Protein AF-A0A174SVV3-F1 (afdb_monomer_lite)

Secondary structure (DSSP, 8-state):
-HHHHHHHHHHT-HHHHHHHTTTT--EEEEEEEEEETTEEEEEEEEEEEEEETTEEEEEEEEEE-HHHHHHHHHHHHHHHHHHHHHHHHHHHHTT-SEEEEEETTTTEEEEEESSS---S-SEE-HHHHHHHHHTTEE-SS-HHHHT-HHHHHHH--STT--EEEEEEETTSS-EEEEEEEEEEEETTEEEEEEEEEEE-HHHHHHHHHHHHHHHHHHHHHHHHHHHHHHHHHHHHHHHHHHHHHHHHHTEEEPTTS-EEE--

pLDDT: mean 89.22, std 10.44, range [53.62, 98.44]

InterPro domains:
  IPR046897 ABC-three component system, Middle Component 6 [PF20293] (211-262)

Organism: NCBI:txid40520

Structure (mmCIF, N/CA/C/O backbone):
data_AF-A0A174SVV3-F1
#
_entry.id   AF-A0A174SVV3-F1
#
loop_
_atom_site.group_PDB
_atom_site.id
_atom_site.type_symbol
_atom_site.label_atom_id
_atom_site.label_alt_id
_atom_site.label_comp_id
_atom_site.label_asym_id
_atom_site.label_entity_id
_atom_site.label_seq_id
_atom_site.pdbx_PDB_ins_code
_atom_site.Cartn_x
_atom_site.Cartn_y
_atom_site.Cartn_z
_atom_site.occupancy
_atom_site.B_iso_or_equiv
_atom_site.auth_seq_id
_atom_site.auth_comp_id
_atom_site.auth_asym_id
_atom_site.auth_atom_id
_atom_site.pdbx_PDB_model_num
ATOM 1 N N . MET A 1 1 ? -7.196 -8.773 44.037 1.00 62.38 1 MET A N 1
ATOM 2 C CA . MET A 1 1 ? -7.780 -9.344 45.269 1.00 62.38 1 MET A CA 1
ATOM 3 C C . MET A 1 1 ? -7.198 -8.758 46.552 1.00 62.38 1 MET A C 1
ATOM 5 O O . MET A 1 1 ? -7.930 -8.045 47.216 1.00 62.38 1 MET A O 1
ATOM 9 N N . GLU A 1 2 ? -5.935 -8.998 46.933 1.00 69.25 2 GLU A N 1
ATOM 10 C CA . GLU A 1 2 ? -5.421 -8.510 48.238 1.00 69.25 2 GLU A CA 1
ATOM 11 C C . GLU A 1 2 ? -5.311 -6.972 48.317 1.00 69.25 2 GLU A C 1
ATOM 13 O O . GLU A 1 2 ? -5.584 -6.365 49.351 1.00 69.25 2 GLU A O 1
ATOM 18 N N . THR A 1 3 ? -4.991 -6.330 47.191 1.00 75.06 3 THR A N 1
ATOM 19 C CA . THR A 1 3 ? -5.036 -4.868 47.018 1.00 75.06 3 THR A CA 1
ATOM 20 C C . THR A 1 3 ? -6.459 -4.318 47.117 1.00 75.06 3 THR A C 1
ATOM 22 O O . THR A 1 3 ? -6.687 -3.313 47.785 1.00 75.06 3 THR A O 1
ATOM 25 N N . ASP A 1 4 ? -7.421 -5.016 46.511 1.00 86.50 4 ASP A N 1
ATOM 26 C CA . ASP A 1 4 ? -8.826 -4.604 46.476 1.00 86.50 4 ASP A CA 1
ATOM 27 C C . ASP A 1 4 ? -9.460 -4.724 47.868 1.00 86.50 4 ASP A C 1
ATOM 29 O O . ASP A 1 4 ? -10.192 -3.835 48.278 1.00 86.50 4 ASP A O 1
ATOM 33 N N . LYS A 1 5 ? -9.105 -5.753 48.652 1.00 86.62 5 LYS A N 1
ATOM 34 C CA . LYS A 1 5 ? -9.569 -5.911 50.043 1.00 86.62 5 LYS A CA 1
ATOM 35 C C . LYS A 1 5 ? -9.196 -4.724 50.929 1.00 86.62 5 LYS A C 1
ATOM 37 O O . LYS A 1 5 ? -10.038 -4.237 51.676 1.00 86.62 5 LYS A O 1
ATOM 42 N N . LYS A 1 6 ? -7.946 -4.250 50.849 1.00 88.25 6 LYS A N 1
ATOM 43 C CA . LYS A 1 6 ? -7.495 -3.082 51.624 1.00 88.25 6 LYS A CA 1
ATOM 44 C C . LYS A 1 6 ? -8.230 -1.814 51.196 1.00 88.25 6 LYS A C 1
ATOM 46 O O . LYS A 1 6 ? -8.692 -1.071 52.054 1.00 88.25 6 LYS A O 1
ATOM 51 N N . ALA A 1 7 ? -8.374 -1.602 49.886 1.00 89.44 7 ALA A N 1
ATOM 52 C CA . ALA A 1 7 ? -9.093 -0.453 49.343 1.00 89.44 7 ALA A CA 1
ATOM 53 C C . ALA A 1 7 ? -10.577 -0.460 49.743 1.00 89.44 7 ALA A C 1
ATOM 55 O O . ALA A 1 7 ? -11.089 0.558 50.189 1.00 89.44 7 ALA A O 1
ATOM 56 N N . VAL A 1 8 ? -11.243 -1.615 49.662 1.00 91.19 8 VAL A N 1
ATOM 57 C CA . VAL A 1 8 ? -12.644 -1.791 50.075 1.00 91.19 8 VAL A CA 1
ATOM 58 C C . VAL A 1 8 ? -12.809 -1.573 51.580 1.00 91.19 8 VAL A C 1
ATOM 60 O O . VAL A 1 8 ? -13.728 -0.872 51.988 1.00 91.19 8 VAL A O 1
ATOM 63 N N . SER A 1 9 ? -11.909 -2.117 52.407 1.00 90.00 9 SER A N 1
ATOM 64 C CA . SER A 1 9 ? -11.959 -1.922 53.862 1.00 90.00 9 SER A CA 1
ATOM 65 C C . SER A 1 9 ? -11.801 -0.456 54.261 1.00 90.00 9 SER A C 1
ATOM 67 O O . SER A 1 9 ? -12.471 -0.021 55.186 1.00 90.00 9 SER A O 1
ATOM 69 N N . ALA A 1 10 ? -10.929 0.293 53.581 1.00 89.50 10 ALA A N 1
ATOM 70 C CA . ALA A 1 10 ? -10.769 1.725 53.821 1.00 89.50 10 ALA A CA 1
ATOM 71 C C . ALA A 1 10 ? -11.964 2.531 53.286 1.00 89.50 10 ALA A C 1
ATOM 73 O O . ALA A 1 10 ? -12.414 3.468 53.929 1.00 89.50 10 ALA A O 1
ATOM 74 N N . PHE A 1 11 ? -12.506 2.149 52.128 1.00 91.88 11 PHE A N 1
ATOM 75 C CA . PHE A 1 11 ? -13.638 2.832 51.500 1.00 91.88 11 PHE A CA 1
ATOM 76 C C . PHE A 1 11 ? -14.933 2.733 52.315 1.00 91.88 11 PHE A C 1
ATOM 78 O O . PHE A 1 11 ? -15.732 3.664 52.296 1.00 91.88 11 PHE A O 1
ATOM 85 N N . TYR A 1 12 ? -15.126 1.629 53.043 1.00 90.50 12 TYR A N 1
ATOM 86 C CA . TYR A 1 12 ? -16.260 1.431 53.950 1.00 90.50 12 TYR A CA 1
ATOM 87 C C . TYR A 1 12 ? -15.989 1.842 55.405 1.00 90.50 12 TYR A C 1
ATOM 89 O O . TYR A 1 12 ? -16.841 1.617 56.267 1.00 90.50 12 TYR A O 1
ATOM 97 N N . ASP A 1 13 ? -14.832 2.441 55.695 1.00 92.50 13 ASP A N 1
ATOM 98 C CA . ASP A 1 13 ? -14.549 2.970 57.024 1.00 92.50 13 ASP A CA 1
ATOM 99 C C . ASP A 1 13 ? -15.450 4.177 57.330 1.00 92.50 13 ASP A C 1
ATOM 101 O O . ASP A 1 13 ? -15.612 5.094 56.521 1.00 92.50 13 ASP A O 1
ATOM 105 N N . ARG A 1 14 ? -16.080 4.163 58.507 1.00 88.56 14 ARG A N 1
ATOM 106 C CA . ARG A 1 14 ? -17.091 5.160 58.873 1.00 88.56 14 ARG A CA 1
ATOM 107 C C . ARG A 1 14 ? -16.492 6.554 59.016 1.00 88.56 14 ARG A C 1
ATOM 109 O O . ARG A 1 14 ? -17.129 7.518 58.588 1.00 88.56 14 ARG A O 1
ATOM 116 N N . ASP A 1 15 ? -15.315 6.657 59.624 1.00 89.12 15 ASP A N 1
ATOM 117 C CA . ASP A 1 15 ? -14.663 7.942 59.860 1.00 89.12 15 ASP A CA 1
ATOM 118 C C . ASP A 1 15 ? -14.189 8.526 58.528 1.00 89.12 15 ASP A C 1
ATOM 120 O O . ASP A 1 15 ? -14.429 9.701 58.256 1.00 89.12 15 ASP A O 1
ATOM 124 N N . TYR A 1 16 ? -13.654 7.677 57.647 1.00 88.81 16 TYR A N 1
ATOM 125 C CA . TYR A 1 16 ? -13.306 8.040 56.275 1.00 88.81 16 TYR A CA 1
ATOM 126 C C . TYR A 1 16 ? -14.506 8.574 55.476 1.00 88.81 16 TYR A C 1
ATOM 128 O O . TYR A 1 16 ? -14.422 9.647 54.872 1.00 88.81 16 TYR A O 1
ATOM 136 N N . ILE A 1 17 ? -15.638 7.860 55.483 1.00 88.50 17 ILE A N 1
ATOM 137 C CA . ILE A 1 17 ? -16.860 8.289 54.783 1.00 88.50 17 ILE A CA 1
ATOM 138 C C . ILE A 1 17 ? -17.358 9.622 55.348 1.00 88.50 17 ILE A C 1
ATOM 140 O O . ILE A 1 17 ? -17.663 10.540 54.586 1.00 88.50 17 ILE A O 1
ATOM 144 N N . ALA A 1 18 ? -17.430 9.739 56.678 1.00 85.38 18 ALA A N 1
ATOM 145 C CA . ALA A 1 18 ? -17.918 10.938 57.347 1.00 85.38 18 ALA A CA 1
ATOM 146 C C . ALA A 1 18 ? -17.008 12.148 57.104 1.00 85.38 18 ALA A C 1
ATOM 148 O O . ALA A 1 18 ? -17.505 13.260 56.969 1.00 85.38 18 ALA A O 1
ATOM 149 N N . GLU A 1 19 ? -15.690 11.961 57.041 1.00 86.62 19 GLU A N 1
ATOM 150 C CA . GLU A 1 19 ? -14.742 13.028 56.724 1.00 86.62 19 GLU A CA 1
ATOM 151 C C . GLU A 1 19 ? -14.903 13.503 55.276 1.00 86.62 19 GLU A C 1
ATOM 153 O O . GLU A 1 19 ? -15.014 14.703 55.022 1.00 86.62 19 GLU A O 1
ATOM 158 N N . ARG A 1 20 ? -14.962 12.568 54.323 1.00 86.62 20 ARG A N 1
ATOM 159 C CA . ARG A 1 20 ? -15.009 12.897 52.894 1.00 86.62 20 ARG A CA 1
ATOM 160 C C . ARG A 1 20 ? -16.336 13.509 52.456 1.00 86.62 20 ARG A C 1
ATOM 162 O O . ARG A 1 20 ? -16.334 14.500 51.731 1.00 86.62 20 ARG A O 1
ATOM 169 N N . LEU A 1 21 ? -17.458 12.992 52.954 1.00 82.94 21 LEU A N 1
ATOM 170 C CA . LEU A 1 21 ? -18.795 13.491 52.608 1.00 82.94 21 LEU A CA 1
ATOM 171 C C . LEU A 1 21 ? -19.214 14.759 53.381 1.00 82.94 21 LEU A C 1
ATOM 173 O O . LEU A 1 21 ? -20.275 15.320 53.103 1.00 82.94 21 LEU A O 1
ATOM 177 N N . LYS A 1 22 ? -18.408 15.242 54.341 1.00 76.75 22 LYS A N 1
ATOM 178 C CA . LYS A 1 22 ? -18.614 16.544 55.014 1.00 76.75 22 LYS A CA 1
ATOM 179 C C . LYS A 1 22 ? -18.196 17.748 54.160 1.00 76.75 22 LYS A C 1
ATOM 181 O O . LYS A 1 22 ? -18.574 18.871 54.488 1.00 76.75 22 LYS A O 1
ATOM 186 N N . GLY A 1 23 ? -17.397 17.531 53.111 1.00 69.62 23 GLY A N 1
ATOM 187 C CA . GLY A 1 23 ? -16.930 18.570 52.188 1.00 69.62 23 GLY A CA 1
ATOM 188 C C . GLY A 1 23 ? -17.924 18.894 51.062 1.00 69.62 23 GLY A C 1
ATOM 189 O O . GLY A 1 23 ? -19.127 18.713 51.201 1.00 69.62 23 GLY A O 1
ATOM 190 N N . LEU A 1 24 ? -17.412 19.369 49.919 1.00 63.41 24 LEU A N 1
ATOM 191 C CA . LEU A 1 24 ? -18.203 19.599 48.693 1.00 63.41 24 LEU A CA 1
ATOM 192 C C . LEU A 1 24 ? -18.516 18.302 47.917 1.00 63.41 24 LEU A C 1
ATOM 194 O O . LEU A 1 24 ? -19.285 18.335 46.958 1.00 63.41 24 LEU A O 1
ATOM 198 N N . GLU A 1 25 ? -17.896 17.178 48.286 1.00 69.50 25 GLU A N 1
ATOM 199 C CA . GLU A 1 25 ? -18.129 15.877 47.656 1.00 69.50 25 GLU A CA 1
ATOM 200 C C . GLU A 1 25 ? -19.452 15.286 48.162 1.00 69.50 25 GLU A C 1
ATOM 202 O O . GLU A 1 25 ? -19.600 14.968 49.339 1.00 69.50 25 GLU A O 1
ATOM 207 N N . THR A 1 26 ? -20.426 15.131 47.265 1.00 78.50 26 THR A N 1
ATOM 208 C CA . THR A 1 26 ? -21.736 14.526 47.569 1.00 78.50 26 THR A CA 1
ATOM 209 C C . THR A 1 26 ? -21.772 13.014 47.319 1.00 78.50 26 THR A C 1
ATOM 211 O O . THR A 1 26 ? -22.714 12.338 47.739 1.00 78.50 26 THR A O 1
ATOM 214 N N . GLU A 1 27 ? -20.738 12.476 46.663 1.00 89.69 27 GLU A N 1
ATOM 215 C CA . GLU A 1 27 ? -20.609 11.078 46.254 1.00 89.69 27 GLU A CA 1
ATOM 216 C C . GLU A 1 27 ? -19.155 10.595 46.394 1.00 89.69 27 GLU A C 1
ATOM 218 O O . GLU A 1 27 ? -18.221 11.269 45.962 1.00 89.69 27 GLU A O 1
ATOM 223 N N . LEU A 1 28 ? -18.975 9.380 46.918 1.00 92.25 28 LEU A N 1
ATOM 224 C CA . LEU A 1 28 ? -17.736 8.604 46.834 1.00 92.25 28 LEU A CA 1
ATOM 225 C C . LEU A 1 28 ? -17.944 7.415 45.907 1.00 92.25 28 LEU A C 1
ATOM 227 O O . LEU A 1 28 ? -19.001 6.789 45.939 1.00 92.25 28 LEU A O 1
ATOM 231 N N . SER A 1 29 ? -16.927 7.035 45.132 1.00 94.25 29 SER A N 1
ATOM 232 C CA . SER A 1 29 ? -16.998 5.809 44.336 1.00 94.25 29 SER A CA 1
ATOM 233 C C . SER A 1 29 ? -15.702 5.003 44.342 1.00 94.25 29 SER A C 1
ATOM 235 O O . SER A 1 29 ? -14.606 5.560 44.370 1.00 94.25 29 SER A O 1
ATOM 237 N N . LEU A 1 30 ? -15.843 3.676 44.320 1.00 95.00 30 LEU A N 1
ATOM 238 C CA . LEU A 1 30 ? -14.751 2.711 44.251 1.00 95.00 30 LEU A CA 1
ATOM 239 C C . LEU A 1 30 ? -15.131 1.557 43.327 1.00 95.00 30 LEU A C 1
ATOM 241 O O . LEU A 1 30 ? -16.062 0.800 43.608 1.00 95.00 30 LEU A O 1
ATOM 245 N N . GLU A 1 31 ? -14.359 1.369 42.264 1.00 95.88 31 GLU A N 1
ATOM 246 C CA . GLU A 1 31 ? -14.419 0.153 41.459 1.00 95.88 31 GLU A CA 1
ATOM 247 C C . GLU A 1 31 ? -13.470 -0.899 42.032 1.00 95.88 31 GLU A C 1
ATOM 249 O O . GLU A 1 31 ? -12.289 -0.630 42.251 1.00 95.88 31 GLU A O 1
ATOM 254 N N . CYS A 1 32 ? -13.972 -2.104 42.282 1.00 94.75 32 CYS A N 1
ATOM 255 C CA . CYS A 1 32 ? -13.171 -3.200 42.811 1.00 94.75 32 CYS A CA 1
ATOM 256 C C . CYS A 1 32 ? -13.614 -4.546 42.238 1.00 94.75 32 CYS A C 1
ATOM 258 O O . CYS A 1 32 ? -14.666 -4.667 41.605 1.00 94.75 32 CYS A O 1
ATOM 260 N N . ARG A 1 33 ? -12.790 -5.569 42.468 1.00 94.25 33 ARG A N 1
ATOM 261 C CA . ARG A 1 33 ? -13.127 -6.953 42.144 1.00 94.25 33 ARG A CA 1
ATOM 262 C C . ARG A 1 33 ? -13.673 -7.662 43.368 1.00 94.25 33 ARG A C 1
ATOM 264 O O . ARG A 1 33 ? -13.074 -7.589 44.442 1.00 94.25 33 ARG A O 1
ATOM 271 N N . ILE A 1 34 ? -14.760 -8.393 43.176 1.00 91.38 34 ILE A N 1
ATOM 272 C CA . ILE A 1 34 ? -15.357 -9.268 44.181 1.00 91.38 34 ILE A CA 1
ATOM 273 C C . ILE A 1 34 ? -15.467 -10.688 43.637 1.00 91.38 34 ILE A C 1
ATOM 275 O O . ILE A 1 34 ? -15.452 -10.900 42.427 1.00 91.38 34 ILE A O 1
ATOM 279 N N . THR A 1 35 ? -15.617 -11.657 44.533 1.00 91.44 35 THR A N 1
ATOM 280 C CA . THR A 1 35 ? -16.003 -13.018 44.162 1.00 91.44 35 THR A CA 1
ATOM 281 C C . THR A 1 35 ? -17.475 -13.205 44.495 1.00 91.44 35 THR A C 1
ATOM 283 O O . THR A 1 35 ? -17.849 -13.154 45.666 1.00 91.44 35 THR A O 1
ATOM 286 N N . LEU A 1 36 ? -18.307 -13.421 43.480 1.00 87.62 36 LEU A N 1
ATOM 287 C CA . LEU A 1 36 ? -19.733 -13.699 43.633 1.00 87.62 36 LEU A CA 1
ATOM 288 C C . LEU A 1 36 ? -20.022 -15.066 43.012 1.00 87.62 36 LEU A C 1
ATOM 290 O O . LEU A 1 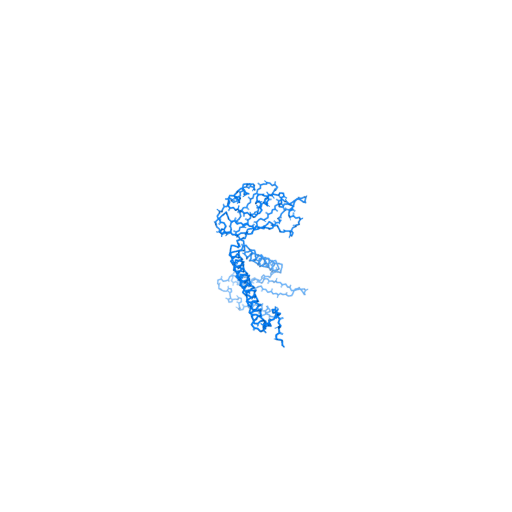36 ? -19.717 -15.290 41.847 1.00 87.62 36 LEU A O 1
ATOM 294 N N . ASN A 1 37 ? -20.572 -15.996 43.797 1.00 90.62 37 ASN A N 1
ATOM 295 C CA . ASN A 1 37 ? -20.859 -17.374 43.362 1.00 90.62 37 ASN A CA 1
ATOM 296 C C . ASN A 1 37 ? -19.648 -18.123 42.761 1.00 90.62 37 ASN A C 1
ATOM 298 O O . ASN A 1 37 ? -19.808 -18.971 41.891 1.00 90.62 37 ASN A O 1
ATOM 302 N N . GLY A 1 38 ? -18.434 -17.817 43.229 1.00 91.88 38 GLY A N 1
ATOM 303 C CA . GLY A 1 38 ? -17.194 -18.420 42.725 1.00 91.88 38 GLY A CA 1
ATOM 304 C C . GLY A 1 38 ? -16.609 -17.748 41.477 1.00 91.88 38 GLY A C 1
ATOM 305 O O . GLY A 1 38 ? -15.504 -18.104 41.079 1.00 91.88 38 GLY A O 1
ATOM 306 N N . GLU A 1 39 ? -17.284 -16.752 40.901 1.00 92.81 39 GLU A N 1
ATOM 307 C CA . GLU A 1 39 ? -16.795 -15.977 39.756 1.00 92.81 39 GLU A CA 1
ATOM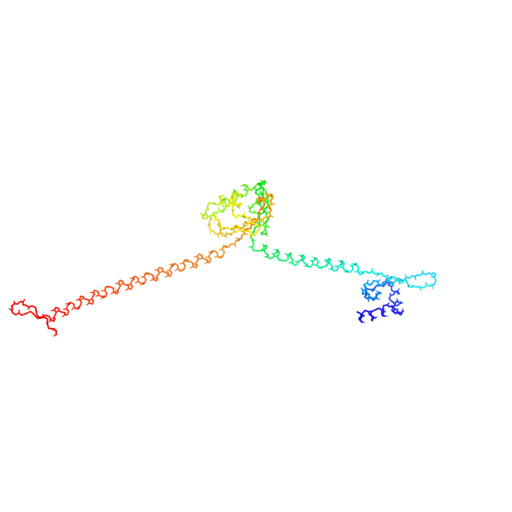 308 C C . GLU A 1 39 ? -16.243 -14.618 40.196 1.00 92.81 39 GLU A C 1
ATOM 310 O O . GLU A 1 39 ? -16.785 -13.973 41.097 1.00 92.81 39 GLU A O 1
ATOM 315 N N . GLU A 1 40 ? -15.176 -14.155 39.544 1.00 93.38 40 GLU A N 1
ATOM 316 C CA . GLU A 1 40 ? -14.673 -12.793 39.730 1.00 93.38 40 GLU A CA 1
ATOM 317 C C . GLU A 1 40 ? -15.561 -11.801 38.965 1.00 93.38 40 GLU A C 1
ATOM 319 O O . GLU A 1 40 ? -15.800 -11.959 37.769 1.00 93.38 40 GLU A O 1
ATOM 324 N N . ARG A 1 41 ? -16.044 -10.766 39.656 1.00 94.75 41 ARG A N 1
ATOM 325 C CA . ARG A 1 41 ? -16.875 -9.694 39.097 1.00 94.75 41 ARG A CA 1
ATOM 326 C C . ARG A 1 41 ? -16.253 -8.342 39.391 1.00 94.75 41 ARG A C 1
ATOM 328 O O . ARG A 1 41 ? -15.733 -8.122 40.485 1.00 94.75 41 ARG A O 1
ATOM 335 N N . TRP A 1 42 ? -16.349 -7.422 38.439 1.00 96.44 42 TRP A N 1
ATOM 336 C CA . TRP A 1 42 ? -16.070 -6.013 38.686 1.00 96.44 42 TRP A CA 1
ATOM 337 C C . TRP A 1 42 ? -17.331 -5.331 39.180 1.00 96.44 42 TRP A C 1
ATOM 339 O O . TRP A 1 42 ? -18.379 -5.416 38.545 1.00 96.44 42 TRP A O 1
ATOM 349 N N . VAL A 1 43 ? -17.221 -4.613 40.289 1.00 95.56 43 VAL A N 1
ATOM 350 C CA . VAL A 1 43 ? -18.327 -3.841 40.846 1.00 95.56 43 VAL A CA 1
ATOM 351 C C . VAL A 1 43 ? -17.912 -2.402 41.074 1.00 95.56 43 VAL A C 1
ATOM 353 O O . VAL A 1 43 ? -16.771 -2.126 41.441 1.00 95.56 43 VAL A O 1
ATOM 356 N N . ARG A 1 44 ? -18.852 -1.484 40.868 1.00 96.38 44 ARG A N 1
ATOM 357 C CA . ARG A 1 44 ? -18.729 -0.087 41.272 1.00 96.38 44 ARG A CA 1
ATOM 358 C C . ARG A 1 44 ? -19.541 0.123 42.537 1.00 96.38 44 ARG A C 1
ATOM 360 O O . ARG A 1 44 ? -20.764 -0.012 42.520 1.00 96.38 44 ARG A O 1
ATOM 367 N N . ASN A 1 45 ? -18.840 0.445 43.610 1.00 95.38 45 ASN A N 1
ATOM 368 C CA . ASN A 1 45 ? -19.406 0.860 44.880 1.00 95.38 45 ASN A CA 1
ATOM 369 C C . ASN A 1 45 ? -19.554 2.374 44.844 1.00 95.38 45 ASN A C 1
ATOM 371 O O . ASN A 1 45 ? -18.610 3.066 44.466 1.00 95.38 45 ASN A O 1
ATOM 375 N N . VAL A 1 46 ? -20.720 2.882 45.212 1.00 95.06 46 VAL A N 1
ATOM 376 C CA . VAL A 1 46 ? -21.016 4.312 45.255 1.00 95.06 46 VAL A CA 1
ATOM 377 C C . VAL A 1 46 ? -21.654 4.621 46.599 1.00 95.06 46 VAL A C 1
ATOM 379 O O . VAL A 1 46 ? -22.603 3.945 46.983 1.00 95.06 46 VAL A O 1
ATOM 382 N N . ILE A 1 47 ? -21.132 5.608 47.319 1.00 93.25 47 ILE A N 1
ATOM 383 C CA . ILE A 1 47 ? -21.671 6.071 48.598 1.00 93.25 47 ILE A CA 1
ATOM 384 C C . ILE A 1 47 ? -22.140 7.506 48.411 1.00 93.25 47 ILE A C 1
ATOM 386 O O . ILE A 1 47 ? -21.336 8.373 48.090 1.00 93.25 47 ILE A O 1
ATOM 390 N N . ILE A 1 48 ? -23.430 7.752 48.605 1.00 90.62 48 ILE A N 1
ATOM 391 C CA . ILE A 1 48 ? -24.049 9.068 48.425 1.00 90.62 48 ILE A CA 1
ATOM 392 C C . ILE A 1 48 ? -24.549 9.555 49.779 1.00 90.62 48 ILE A C 1
ATOM 394 O O . ILE A 1 48 ? -25.232 8.812 50.488 1.00 90.62 48 ILE A O 1
ATOM 398 N N . ARG A 1 49 ? -24.225 10.800 50.136 1.00 88.00 49 ARG A N 1
ATOM 399 C CA . ARG A 1 49 ? -24.765 11.436 51.344 1.00 88.00 49 ARG A CA 1
ATOM 400 C C . ARG A 1 49 ? -26.253 11.729 51.161 1.00 88.00 49 ARG A C 1
ATOM 402 O O . ARG A 1 49 ? -26.669 12.244 50.127 1.00 88.00 49 ARG A O 1
ATOM 409 N N . GLY A 1 50 ? -27.040 11.432 52.186 1.00 84.31 50 GLY A N 1
ATOM 410 C CA . GLY A 1 50 ? -28.436 11.822 52.292 1.00 84.31 50 GLY A CA 1
ATOM 411 C C . GLY A 1 50 ? -28.714 12.504 53.627 1.00 84.31 50 GLY A C 1
ATOM 412 O O . GLY A 1 50 ? -28.029 12.264 54.620 1.00 84.31 50 GLY A O 1
ATOM 413 N N . GLU A 1 51 ? -29.733 13.354 53.640 1.00 83.25 51 GLU A N 1
ATOM 414 C CA . GLU A 1 51 ? -30.206 14.055 54.833 1.00 83.25 51 GLU A CA 1
ATOM 415 C C . GLU A 1 51 ? -31.722 13.904 54.920 1.00 83.25 51 GLU A C 1
ATOM 417 O O . GLU A 1 51 ? -32.430 14.104 53.930 1.00 83.25 51 GLU A O 1
ATOM 422 N N . ILE A 1 52 ? -32.217 13.489 56.084 1.00 84.38 52 ILE A N 1
ATOM 423 C CA . ILE A 1 52 ? -33.644 13.472 56.416 1.00 84.38 52 ILE A CA 1
ATOM 424 C C . ILE A 1 52 ? -33.778 14.102 57.801 1.00 84.38 52 ILE A C 1
ATOM 426 O O . ILE A 1 52 ? -33.226 13.583 58.770 1.00 84.38 52 ILE A O 1
ATOM 430 N N . GLU A 1 53 ? -34.531 15.201 57.879 1.00 86.00 53 GLU A N 1
ATOM 431 C CA . GLU A 1 53 ? -34.701 16.000 59.102 1.00 86.00 53 GLU A CA 1
ATOM 432 C C . GLU A 1 53 ? -33.336 16.378 59.712 1.00 86.00 53 GLU A C 1
ATOM 434 O O . GLU A 1 53 ? -32.511 16.964 59.016 1.00 86.00 53 GLU A O 1
ATOM 439 N N . ASP A 1 54 ? -33.081 16.011 60.971 1.00 81.38 54 ASP A N 1
ATOM 440 C CA . ASP A 1 54 ? -31.816 16.251 61.684 1.00 81.38 54 ASP A CA 1
ATOM 441 C C . ASP A 1 54 ? -30.842 15.052 61.607 1.00 81.38 54 ASP A C 1
ATOM 443 O O . ASP A 1 54 ? -29.895 14.954 62.390 1.00 81.38 54 ASP A O 1
ATOM 447 N N . SER A 1 55 ? -31.080 14.093 60.702 1.00 80.94 55 SER A N 1
ATOM 448 C CA . SER A 1 55 ? -30.255 12.888 60.547 1.00 80.94 55 SER A CA 1
ATOM 449 C C . SER A 1 55 ? -29.519 12.849 59.208 1.00 80.94 55 SER A C 1
ATOM 451 O O . SER A 1 55 ? -30.123 12.811 58.134 1.00 80.94 55 SER A O 1
ATOM 453 N N . GLU A 1 56 ? -28.191 12.765 59.281 1.00 82.75 56 GLU A N 1
ATOM 454 C CA . GLU A 1 56 ? -27.324 12.450 58.145 1.00 82.75 56 GLU A CA 1
ATOM 455 C C . GLU A 1 56 ? -27.202 10.931 57.975 1.00 82.75 56 GLU A C 1
ATOM 457 O O . GLU A 1 56 ? -26.981 10.189 58.937 1.00 82.75 56 GLU A O 1
ATOM 462 N N . TYR A 1 57 ? -27.300 10.457 56.738 1.00 85.19 57 TYR A N 1
ATOM 463 C CA . TYR A 1 57 ? -27.077 9.058 56.388 1.00 85.19 57 TYR A CA 1
ATOM 464 C C . TYR A 1 57 ? -26.271 8.938 55.093 1.00 85.19 57 TYR A C 1
ATOM 466 O O . TYR A 1 57 ? -26.067 9.901 54.357 1.00 85.19 57 TYR A O 1
ATOM 474 N N . ALA A 1 58 ? -25.802 7.725 54.811 1.00 87.50 58 ALA A N 1
ATOM 475 C CA . ALA A 1 58 ? -25.104 7.395 53.580 1.00 87.50 58 ALA A CA 1
ATOM 476 C C . ALA A 1 58 ? -25.816 6.227 52.889 1.00 87.50 58 ALA A C 1
ATOM 478 O O . ALA A 1 58 ? -26.046 5.181 53.498 1.00 87.50 58 ALA A O 1
ATOM 479 N N . MET A 1 59 ? -26.171 6.401 51.618 1.00 90.38 59 MET A N 1
ATOM 480 C CA . MET A 1 59 ? -26.704 5.338 50.768 1.00 90.38 59 MET A CA 1
ATOM 481 C C . MET A 1 59 ? -25.565 4.672 50.014 1.00 90.38 59 MET A C 1
ATOM 483 O O . MET A 1 59 ? -24.785 5.356 49.360 1.00 90.38 59 MET A O 1
ATOM 487 N N . ILE A 1 60 ? -25.493 3.344 50.074 1.00 91.25 60 ILE A N 1
ATOM 488 C CA . ILE A 1 60 ? -24.487 2.555 49.362 1.00 91.25 60 ILE A CA 1
ATOM 489 C C . ILE A 1 60 ? -25.164 1.847 48.190 1.00 91.25 60 ILE A C 1
ATOM 491 O O . ILE A 1 60 ? -26.073 1.042 48.384 1.00 91.25 60 ILE A O 1
ATOM 495 N N . PHE A 1 61 ? -24.680 2.103 46.981 1.00 93.56 61 PHE A N 1
ATOM 496 C CA . PHE A 1 61 ? -25.051 1.384 45.770 1.00 93.56 61 PHE A CA 1
ATOM 497 C C . PHE A 1 61 ? -23.892 0.502 45.327 1.00 93.56 61 PHE A C 1
ATOM 499 O O . PHE A 1 61 ? -22.745 0.941 45.280 1.00 93.56 61 PHE A O 1
ATOM 506 N N . LEU A 1 62 ? -24.201 -0.738 44.964 1.00 93.12 62 LEU A N 1
ATOM 507 C CA . LEU A 1 62 ? -23.245 -1.671 44.385 1.00 93.12 62 LEU A CA 1
ATOM 508 C C . LEU A 1 62 ? -23.784 -2.118 43.032 1.00 93.12 62 LEU A C 1
ATOM 510 O O . LEU A 1 62 ? -24.876 -2.677 42.940 1.00 93.12 62 LEU A O 1
ATOM 514 N N . ARG A 1 63 ? -23.029 -1.836 41.973 1.00 95.25 63 ARG A N 1
ATOM 515 C CA . ARG A 1 63 ? -23.404 -2.164 40.596 1.00 95.25 63 ARG A CA 1
ATOM 516 C C . ARG A 1 63 ? -22.386 -3.121 40.001 1.00 95.25 63 ARG A C 1
ATOM 518 O O . ARG A 1 63 ? -21.206 -2.787 39.984 1.00 95.25 63 ARG A O 1
ATOM 525 N N . ASP A 1 64 ? -22.833 -4.257 39.469 1.00 95.06 64 ASP A N 1
ATOM 526 C CA . ASP A 1 64 ? -21.991 -5.090 38.601 1.00 95.06 64 ASP A CA 1
ATOM 527 C C . ASP A 1 64 ? -21.690 -4.311 37.310 1.00 95.06 64 ASP A C 1
ATOM 529 O O . ASP A 1 64 ? -22.595 -3.842 36.615 1.00 95.06 64 ASP A O 1
ATOM 533 N N . ILE A 1 65 ? -20.403 -4.115 37.038 1.00 96.69 65 ILE A N 1
ATOM 534 C CA . ILE A 1 65 ? -19.874 -3.429 35.856 1.00 96.69 65 ILE A CA 1
ATOM 535 C C . ILE A 1 65 ? -18.965 -4.354 35.035 1.00 96.69 65 ILE A C 1
ATOM 537 O O . ILE A 1 65 ? -18.193 -3.875 34.208 1.00 96.69 65 ILE A O 1
ATOM 541 N N . THR A 1 66 ? -19.030 -5.668 35.256 1.00 95.69 66 THR A N 1
ATOM 542 C CA . THR A 1 66 ? -18.159 -6.658 34.607 1.00 95.69 66 THR A CA 1
ATOM 543 C C . THR A 1 66 ? -18.271 -6.587 33.089 1.00 95.69 66 THR A C 1
ATOM 545 O O . THR A 1 66 ? -17.260 -6.409 32.413 1.00 95.69 66 THR A O 1
ATOM 548 N N . GLU A 1 67 ? -19.490 -6.629 32.548 1.00 96.19 67 GLU A N 1
ATOM 549 C CA . GLU A 1 67 ? -19.722 -6.526 31.100 1.00 96.19 67 GLU A CA 1
ATOM 550 C C . GLU A 1 67 ? -19.231 -5.185 30.539 1.00 96.19 67 GLU A C 1
ATOM 552 O O . GLU A 1 67 ? -18.554 -5.147 29.514 1.00 96.19 67 GLU A O 1
ATOM 557 N N . ALA A 1 68 ? -19.480 -4.084 31.255 1.00 95.94 68 ALA A N 1
ATOM 558 C CA . ALA A 1 68 ? -19.019 -2.757 30.852 1.00 95.94 68 ALA A CA 1
ATOM 559 C C . ALA A 1 68 ? -17.482 -2.653 30.829 1.00 95.94 68 ALA A C 1
ATOM 561 O O . ALA A 1 68 ? -16.918 -2.011 29.942 1.00 95.94 68 ALA A O 1
ATOM 562 N N . LYS A 1 69 ? -16.787 -3.305 31.772 1.00 95.25 69 LYS A N 1
ATOM 563 C CA . LYS A 1 69 ? -15.319 -3.386 31.797 1.00 95.25 69 LYS A CA 1
ATOM 564 C C . LYS A 1 69 ? -14.774 -4.219 30.645 1.00 95.25 69 LYS A C 1
ATOM 566 O O . LYS A 1 69 ? -13.802 -3.796 30.024 1.00 95.25 69 LYS A O 1
ATOM 571 N N . VAL A 1 70 ? -15.396 -5.361 30.346 1.00 95.44 70 VAL A N 1
ATOM 572 C CA . VAL A 1 70 ? -15.015 -6.207 29.205 1.00 95.44 70 VAL A CA 1
ATOM 573 C C . VAL A 1 70 ? -15.173 -5.436 27.896 1.00 95.44 70 VAL A C 1
ATOM 575 O O . VAL A 1 70 ? -14.240 -5.395 27.097 1.00 95.44 70 VAL A O 1
ATOM 578 N N . GLU A 1 71 ? -16.304 -4.758 27.702 1.00 96.38 71 GLU A N 1
ATOM 579 C CA . GLU A 1 71 ? -16.554 -3.989 26.481 1.00 96.38 71 GLU A CA 1
ATOM 580 C C . GLU A 1 71 ? -15.616 -2.780 26.358 1.00 96.38 71 GLU A C 1
ATOM 582 O O . GLU A 1 71 ? -15.055 -2.527 25.293 1.00 96.38 71 GLU A O 1
ATOM 587 N N . SER A 1 72 ? -15.359 -2.067 27.458 1.00 94.88 72 SER A N 1
ATOM 588 C CA . SER A 1 72 ? -14.391 -0.966 27.477 1.00 94.88 72 SER A CA 1
ATOM 589 C C . SER A 1 72 ? -12.972 -1.441 27.150 1.00 94.88 72 SER A C 1
ATOM 591 O O . SER A 1 72 ? -12.284 -0.792 26.361 1.00 94.88 72 SER A O 1
ATOM 593 N N . ALA A 1 73 ? -12.545 -2.588 27.689 1.00 95.31 73 ALA A N 1
ATOM 594 C CA . ALA A 1 73 ? -11.256 -3.187 27.357 1.00 95.31 73 ALA A CA 1
ATOM 595 C C . ALA A 1 73 ? -11.188 -3.599 25.878 1.00 95.31 73 ALA A C 1
ATOM 597 O O . ALA A 1 73 ? -10.180 -3.343 25.222 1.00 95.31 73 ALA A O 1
ATOM 598 N N . ARG A 1 74 ? -12.273 -4.160 25.328 1.00 96.25 74 ARG A N 1
ATOM 599 C CA . ARG A 1 74 ? -12.384 -4.503 23.903 1.00 96.25 74 ARG A CA 1
ATOM 600 C C . ARG A 1 74 ? -12.248 -3.268 23.014 1.00 96.25 74 ARG A C 1
ATOM 602 O O . ARG A 1 74 ? -11.474 -3.291 22.063 1.00 96.25 74 ARG A O 1
ATOM 609 N N . HIS A 1 75 ? -12.942 -2.179 23.342 1.00 95.88 75 HIS A N 1
ATOM 610 C CA . HIS A 1 75 ? -12.830 -0.915 22.615 1.00 95.88 75 HIS A CA 1
ATOM 611 C C . HIS A 1 75 ? -11.429 -0.307 22.696 1.00 95.88 75 HIS A C 1
ATOM 613 O O . HIS A 1 75 ? -10.917 0.159 21.682 1.00 95.88 75 HIS A O 1
ATOM 619 N N . LEU A 1 76 ? -10.798 -0.328 23.874 1.00 95.62 76 LEU A N 1
ATOM 620 C CA . LEU A 1 76 ? -9.423 0.145 24.044 1.00 95.62 76 LEU A CA 1
ATOM 621 C C . LEU A 1 76 ? -8.438 -0.688 23.220 1.00 95.62 76 LEU A C 1
ATOM 623 O O . LEU A 1 76 ? -7.568 -0.115 22.569 1.00 95.62 76 LEU A O 1
ATOM 627 N N . GLN A 1 77 ? -8.606 -2.012 23.197 1.00 95.50 77 GLN A N 1
ATOM 628 C CA . GLN A 1 77 ? -7.782 -2.893 22.376 1.00 95.50 77 GLN A CA 1
ATOM 629 C C . GLN A 1 77 ? -7.975 -2.602 20.885 1.00 95.50 77 GLN A C 1
ATOM 631 O O . GLN A 1 77 ? -6.997 -2.384 20.184 1.00 95.50 77 GLN A O 1
ATOM 636 N N . MET A 1 78 ? -9.220 -2.497 20.410 1.00 95.94 78 MET A N 1
ATOM 637 C CA . MET A 1 78 ? -9.508 -2.136 19.015 1.00 95.94 78 MET A CA 1
ATOM 638 C C . MET A 1 78 ? -8.929 -0.768 18.637 1.00 95.94 78 MET A C 1
ATOM 640 O O . MET A 1 78 ? -8.405 -0.603 17.541 1.00 95.94 78 MET A O 1
ATOM 644 N N . ALA A 1 79 ? -9.007 0.219 19.532 1.00 95.44 79 ALA A N 1
ATOM 645 C CA . ALA A 1 79 ? -8.413 1.532 19.308 1.00 95.44 79 ALA A CA 1
ATOM 646 C C . ALA A 1 79 ? -6.880 1.455 19.231 1.00 95.44 79 ALA A C 1
ATOM 648 O O . ALA A 1 79 ? -6.284 2.103 18.372 1.00 95.44 79 ALA A O 1
ATOM 649 N N . ALA A 1 80 ? -6.246 0.646 20.084 1.00 95.06 80 ALA A N 1
ATOM 650 C CA . ALA A 1 80 ? -4.806 0.409 20.048 1.00 95.06 80 ALA A CA 1
ATOM 651 C C . ALA A 1 80 ? -4.374 -0.317 18.762 1.00 95.06 80 ALA A C 1
ATOM 653 O O . ALA A 1 80 ? -3.402 0.093 18.127 1.00 95.06 80 ALA A O 1
ATOM 654 N N . ASP A 1 81 ? -5.123 -1.338 18.342 1.00 95.06 81 ASP A N 1
ATOM 655 C CA . ASP A 1 81 ? -4.872 -2.086 17.108 1.00 95.06 81 ASP A CA 1
ATOM 656 C C . ASP A 1 81 ? -5.029 -1.176 15.879 1.00 95.06 81 ASP A C 1
ATOM 658 O O . ASP A 1 81 ? -4.140 -1.125 15.028 1.00 95.06 81 ASP A O 1
ATOM 662 N N . ASN A 1 82 ? -6.099 -0.374 15.826 1.00 95.50 82 ASN A N 1
ATOM 663 C CA . ASN A 1 82 ? -6.316 0.611 14.764 1.00 95.50 82 ASN A CA 1
ATOM 664 C C . ASN A 1 82 ? -5.200 1.658 14.721 1.00 95.50 82 ASN A C 1
ATOM 666 O O . ASN A 1 82 ? -4.705 1.965 13.639 1.00 95.50 82 ASN A O 1
ATOM 670 N N . ALA A 1 83 ? -4.765 2.173 15.875 1.00 94.62 83 ALA A N 1
ATOM 671 C CA . ALA A 1 83 ? -3.650 3.114 15.942 1.00 94.62 83 ALA A CA 1
ATOM 672 C C . ALA A 1 83 ? -2.345 2.476 15.435 1.00 94.62 83 ALA A C 1
ATOM 674 O O . ALA A 1 83 ? -1.584 3.114 14.709 1.00 94.62 83 ALA A O 1
ATOM 675 N N . SER A 1 84 ? -2.092 1.205 15.765 1.00 94.06 84 SER A N 1
ATOM 676 C CA . SER A 1 84 ? -0.931 0.464 15.259 1.00 94.06 84 SER A CA 1
ATOM 677 C C . SER A 1 84 ? -0.987 0.280 13.738 1.00 94.06 84 SER A C 1
ATOM 679 O O . SER A 1 84 ? -0.010 0.566 13.043 1.00 94.06 84 SER A O 1
ATOM 681 N N . MET A 1 85 ? -2.142 -0.122 13.200 1.00 93.94 85 MET A N 1
ATOM 682 C CA . MET A 1 85 ? -2.357 -0.242 11.756 1.00 93.94 85 MET A CA 1
ATOM 683 C C . MET A 1 85 ? -2.205 1.102 11.042 1.00 93.94 85 MET A C 1
ATOM 685 O O . MET A 1 85 ? -1.565 1.168 9.994 1.00 93.94 85 MET A O 1
ATOM 689 N N . GLU A 1 86 ? -2.729 2.183 11.618 1.00 91.69 86 GLU A N 1
ATOM 690 C CA . GLU A 1 86 ? -2.582 3.531 11.077 1.00 91.69 86 GLU A CA 1
ATOM 691 C C . GLU A 1 86 ? -1.103 3.936 10.988 1.00 91.69 86 GLU A C 1
ATOM 693 O O . GLU A 1 86 ? -0.673 4.434 9.951 1.00 91.69 86 GLU A O 1
ATOM 698 N N . GLN A 1 87 ? -0.285 3.644 12.007 1.00 91.12 87 GLN A N 1
ATOM 699 C CA . GLN A 1 87 ? 1.162 3.902 11.961 1.00 91.12 87 GLN A CA 1
ATOM 700 C C . GLN A 1 87 ? 1.877 3.115 10.852 1.00 91.12 87 GLN A C 1
ATOM 702 O O . GLN A 1 87 ? 2.769 3.656 10.188 1.00 91.12 87 GLN A O 1
ATOM 707 N N . LEU A 1 88 ? 1.492 1.856 10.621 1.00 92.94 88 LEU A N 1
ATOM 708 C CA . LEU A 1 88 ? 2.024 1.058 9.512 1.00 92.94 88 LEU A CA 1
ATOM 709 C C . LEU A 1 88 ? 1.629 1.657 8.158 1.00 92.94 88 LEU A C 1
ATOM 711 O O . LEU A 1 88 ? 2.493 1.844 7.301 1.00 92.94 88 LEU A O 1
ATOM 715 N N . ILE A 1 89 ? 0.356 2.027 7.988 1.00 88.44 89 ILE A N 1
ATOM 716 C CA . ILE A 1 89 ? -0.143 2.679 6.769 1.00 88.44 89 ILE A CA 1
ATOM 717 C C . ILE A 1 89 ? 0.629 3.977 6.522 1.00 88.44 89 ILE A C 1
ATOM 719 O O . ILE A 1 89 ? 1.183 4.158 5.443 1.00 88.44 89 ILE A O 1
ATOM 723 N N . GLN A 1 90 ? 0.754 4.842 7.531 1.00 85.88 90 GLN A N 1
ATOM 724 C CA . GLN A 1 90 ? 1.493 6.103 7.426 1.00 85.88 90 GLN A CA 1
ATOM 725 C C . GLN A 1 90 ? 2.968 5.890 7.070 1.00 85.88 90 GLN A C 1
ATOM 727 O O . GLN A 1 90 ? 3.541 6.664 6.304 1.00 85.88 90 GLN A O 1
ATOM 732 N N . SER A 1 91 ? 3.590 4.831 7.589 1.00 87.31 91 SER A N 1
ATOM 733 C CA . SER A 1 91 ? 4.979 4.491 7.270 1.00 87.31 91 SER A CA 1
ATOM 734 C C . SER A 1 91 ? 5.146 4.040 5.815 1.00 87.31 91 SER A C 1
ATOM 736 O O . SER A 1 91 ? 6.089 4.469 5.156 1.00 87.31 91 SER A O 1
ATOM 738 N N . ILE A 1 92 ? 4.220 3.231 5.290 1.00 87.38 92 ILE A N 1
ATOM 739 C CA . ILE A 1 92 ? 4.235 2.762 3.892 1.00 87.38 92 ILE A CA 1
ATOM 740 C C . ILE A 1 92 ? 3.913 3.901 2.922 1.00 87.38 92 ILE A C 1
ATOM 742 O O . ILE A 1 92 ? 4.553 4.028 1.882 1.00 87.38 92 ILE A O 1
ATOM 746 N N . VAL A 1 93 ? 2.958 4.764 3.272 1.00 85.56 93 VAL A N 1
ATOM 747 C CA . VAL A 1 93 ? 2.556 5.930 2.471 1.00 85.56 93 VAL A CA 1
ATOM 748 C C . VAL A 1 93 ? 3.741 6.867 2.197 1.00 85.56 93 VAL A C 1
ATOM 750 O O . VAL A 1 93 ? 3.797 7.473 1.135 1.00 85.56 93 VAL A O 1
ATOM 753 N N . ARG A 1 94 ? 4.739 6.940 3.091 1.00 83.75 94 ARG A N 1
ATOM 754 C CA . ARG A 1 94 ? 5.972 7.724 2.872 1.00 83.75 94 ARG A CA 1
ATOM 755 C C . ARG A 1 94 ? 6.889 7.172 1.778 1.00 83.75 94 ARG A C 1
ATOM 757 O O . ARG A 1 94 ? 7.770 7.896 1.328 1.00 83.75 94 ARG A O 1
ATOM 764 N N . LEU A 1 95 ? 6.730 5.906 1.386 1.00 85.12 95 LEU A N 1
ATOM 765 C CA . LEU A 1 95 ? 7.573 5.261 0.372 1.00 85.12 95 LEU A CA 1
ATOM 766 C C . LEU A 1 95 ? 7.161 5.618 -1.055 1.00 85.12 95 LEU A C 1
ATOM 768 O O . LEU A 1 95 ? 7.909 5.360 -1.991 1.00 85.12 95 LEU A O 1
ATOM 772 N N . VAL A 1 96 ? 5.975 6.187 -1.232 1.00 88.12 96 VAL A N 1
ATOM 773 C CA . VAL A 1 96 ? 5.443 6.549 -2.541 1.00 88.12 96 VAL A CA 1
ATOM 774 C C . VAL A 1 96 ? 5.289 8.059 -2.647 1.00 88.12 96 VAL A C 1
ATOM 776 O O . VAL A 1 96 ? 5.111 8.761 -1.653 1.00 88.12 96 VAL A O 1
ATOM 779 N N . ASP A 1 97 ? 5.316 8.581 -3.866 1.00 83.75 97 ASP A N 1
ATOM 780 C CA . ASP A 1 97 ? 5.054 10.001 -4.098 1.00 83.75 97 ASP A CA 1
ATOM 781 C C . ASP A 1 97 ? 3.569 10.274 -4.388 1.00 83.75 97 ASP A C 1
ATOM 783 O O . ASP A 1 97 ? 3.084 11.399 -4.209 1.00 83.75 97 ASP A O 1
ATOM 787 N N . ARG A 1 98 ? 2.838 9.250 -4.851 1.00 87.75 98 ARG A N 1
ATOM 788 C CA . ARG A 1 98 ? 1.444 9.358 -5.280 1.00 87.75 98 ARG A CA 1
ATOM 789 C C . ARG A 1 98 ? 0.762 7.998 -5.346 1.00 87.75 98 ARG A C 1
ATOM 791 O O . ARG A 1 98 ? 1.357 7.016 -5.788 1.00 87.75 98 ARG A O 1
ATOM 798 N N . PHE A 1 99 ? -0.532 7.998 -5.038 1.00 90.94 99 PHE A N 1
ATOM 799 C CA . PHE A 1 99 ? -1.423 6.893 -5.361 1.00 90.94 99 PHE A CA 1
ATOM 800 C C . PHE A 1 99 ? -2.604 7.363 -6.206 1.00 90.94 99 PHE A C 1
ATOM 802 O O . PHE A 1 99 ? -3.121 8.466 -6.012 1.00 90.94 99 PHE A O 1
ATOM 809 N N . VAL A 1 100 ? -3.045 6.516 -7.129 1.00 94.56 100 VAL A N 1
ATOM 810 C CA . VAL A 1 100 ? -4.227 6.738 -7.960 1.00 94.56 100 VAL A CA 1
ATOM 811 C C . VAL A 1 100 ? -5.074 5.475 -7.945 1.00 94.56 100 VAL A C 1
ATOM 813 O O . VAL A 1 100 ? -4.573 4.396 -8.243 1.00 94.56 100 VAL A O 1
ATOM 816 N N . VAL A 1 101 ? -6.351 5.592 -7.606 1.00 97.44 101 VAL A N 1
ATOM 817 C CA . VAL A 1 101 ? -7.317 4.509 -7.794 1.00 97.44 101 VAL A CA 1
ATOM 818 C C . VAL A 1 101 ? -7.876 4.644 -9.200 1.00 97.44 101 VAL A C 1
ATOM 820 O O . VAL A 1 101 ? -8.453 5.672 -9.541 1.00 97.44 101 VAL A O 1
ATOM 823 N N . CYS A 1 102 ? -7.687 3.620 -10.022 1.00 98.12 102 CYS A N 1
ATOM 824 C CA . CYS A 1 102 ? -8.152 3.583 -11.401 1.00 98.12 102 CYS A CA 1
ATOM 825 C C . CYS A 1 102 ? -9.289 2.571 -11.509 1.00 98.12 102 CYS A C 1
ATOM 827 O O . CYS A 1 102 ? -9.077 1.376 -11.300 1.00 98.12 102 CYS A O 1
ATOM 829 N N . ASP A 1 103 ? -10.476 3.047 -11.859 1.00 98.25 103 ASP A N 1
ATOM 830 C CA . ASP A 1 103 ? -11.613 2.227 -12.252 1.00 98.25 103 ASP A CA 1
ATOM 831 C C . ASP A 1 103 ? -11.551 2.005 -13.767 1.00 98.25 103 ASP A C 1
ATOM 833 O O . ASP A 1 103 ? -11.907 2.866 -14.578 1.00 98.25 103 ASP A O 1
ATOM 837 N N . LEU A 1 104 ? -11.028 0.837 -14.131 1.00 97.81 104 LEU A N 1
ATOM 838 C CA . LEU A 1 104 ? -10.808 0.403 -15.504 1.00 97.81 104 LEU A CA 1
ATOM 839 C C . LEU A 1 104 ? -12.116 0.032 -16.211 1.00 97.81 104 LEU A C 1
ATOM 841 O O . LEU A 1 104 ? -12.120 -0.105 -17.436 1.00 97.81 104 LEU A O 1
ATOM 845 N N . GLU A 1 105 ? -13.191 -0.226 -15.461 1.00 97.50 105 GLU A N 1
ATOM 846 C CA . GLU A 1 105 ? -14.494 -0.593 -16.017 1.00 97.50 105 GLU A CA 1
ATOM 847 C C . GLU A 1 105 ? -15.301 0.645 -16.389 1.00 97.50 105 GLU A C 1
ATOM 849 O O . GLU A 1 105 ? -15.816 0.747 -17.499 1.00 97.50 105 GLU A O 1
ATOM 854 N N . ASN A 1 106 ? -15.372 1.602 -15.466 1.00 97.75 106 ASN A N 1
ATOM 855 C CA . ASN A 1 106 ? -16.178 2.807 -15.618 1.00 97.75 106 ASN A CA 1
ATOM 856 C C . ASN A 1 106 ? -15.398 3.977 -16.228 1.00 97.75 106 ASN A C 1
ATOM 858 O O . ASN A 1 106 ? -15.956 5.068 -16.355 1.00 97.75 106 ASN A O 1
ATOM 862 N N . ASP A 1 107 ? -14.128 3.766 -16.591 1.00 98.06 107 ASP A N 1
ATOM 863 C CA . ASP A 1 107 ? -13.225 4.791 -17.118 1.00 98.06 107 ASP A CA 1
ATOM 864 C C . ASP A 1 107 ? -13.167 5.999 -16.172 1.00 98.06 107 ASP A C 1
ATOM 866 O O . ASP A 1 107 ? -13.530 7.126 -16.515 1.00 98.06 107 ASP A O 1
ATOM 870 N N . ARG A 1 108 ? -12.781 5.748 -14.919 1.00 98.44 108 ARG A N 1
ATOM 871 C CA . ARG A 1 108 ? -12.631 6.783 -13.889 1.00 98.44 108 ARG A CA 1
ATOM 872 C C . ARG A 1 108 ? -11.316 6.633 -13.153 1.00 98.44 108 ARG A C 1
ATOM 874 O O . ARG A 1 108 ? -10.754 5.546 -13.063 1.00 98.44 108 ARG A O 1
ATOM 881 N N . TYR A 1 109 ? -10.843 7.729 -12.583 1.00 97.75 109 TYR A N 1
ATOM 882 C CA . TYR A 1 109 ? -9.747 7.683 -11.632 1.00 97.75 109 TYR A CA 1
ATOM 883 C C . TYR A 1 109 ? -9.941 8.687 -10.500 1.00 97.75 109 TYR A C 1
ATOM 885 O O . TYR A 1 109 ? -10.619 9.703 -10.668 1.00 97.75 109 TYR A O 1
ATOM 893 N N . GLU A 1 110 ? -9.288 8.407 -9.378 1.00 96.00 110 GLU A N 1
ATOM 894 C CA . GLU A 1 110 ? -9.155 9.301 -8.234 1.00 96.00 110 GLU A CA 1
ATOM 895 C C . GLU A 1 110 ? -7.688 9.339 -7.789 1.00 96.00 110 GLU A C 1
ATOM 897 O O . GLU A 1 110 ? -7.084 8.310 -7.492 1.00 96.00 110 GLU A O 1
ATOM 902 N N . SER A 1 111 ? -7.080 10.524 -7.799 1.00 91.81 111 SER A N 1
ATOM 903 C CA . SER A 1 111 ? -5.676 10.754 -7.458 1.00 91.81 111 SER A CA 1
ATOM 904 C C . SER A 1 111 ? -5.558 11.350 -6.061 1.00 91.81 111 SER A C 1
ATOM 906 O O . SER A 1 111 ? -6.035 12.456 -5.806 1.00 91.81 111 SER A O 1
ATOM 908 N N . TYR A 1 112 ? -4.768 10.701 -5.212 1.00 86.38 112 TYR A N 1
ATOM 909 C CA . TYR A 1 112 ? -4.442 11.169 -3.870 1.00 86.38 112 TYR A CA 1
ATOM 910 C C . TYR A 1 112 ? -3.017 11.728 -3.849 1.00 86.38 112 TYR A C 1
ATOM 912 O O . TYR A 1 112 ? -2.045 11.043 -4.176 1.00 86.38 112 TYR A O 1
ATOM 920 N N . ASN A 1 113 ? -2.890 13.011 -3.507 1.00 73.38 113 ASN A N 1
ATOM 921 C CA . ASN A 1 113 ? -1.602 13.696 -3.419 1.00 73.38 113 ASN A CA 1
ATOM 922 C C . ASN A 1 113 ? -1.103 13.660 -1.975 1.00 73.38 113 ASN A C 1
ATOM 924 O O . ASN A 1 113 ? -1.729 14.257 -1.106 1.00 73.38 113 ASN A O 1
ATOM 928 N N . LEU A 1 114 ? 0.039 13.021 -1.737 1.00 72.56 114 LEU A N 1
ATOM 929 C CA . LEU A 1 114 ? 0.623 12.915 -0.396 1.00 72.56 114 LEU A CA 1
ATOM 930 C C . LEU A 1 114 ? 1.538 14.100 -0.060 1.00 72.56 114 LEU A C 1
ATOM 932 O O . LEU A 1 114 ? 1.605 14.531 1.084 1.00 72.56 114 LEU A O 1
ATOM 936 N N . ASN A 1 115 ? 2.171 14.686 -1.081 1.00 67.75 115 ASN A N 1
ATOM 937 C CA . ASN A 1 115 ? 3.180 15.742 -0.931 1.00 67.75 115 ASN A CA 1
ATOM 938 C C . ASN A 1 115 ? 2.650 17.155 -1.266 1.00 67.75 115 ASN A C 1
ATOM 940 O O . ASN A 1 115 ? 3.430 18.062 -1.544 1.00 67.75 115 ASN A O 1
ATOM 944 N N . GLY A 1 116 ? 1.326 17.351 -1.318 1.00 64.75 116 GLY A N 1
ATOM 945 C CA . GLY A 1 116 ? 0.685 18.662 -1.530 1.00 64.75 116 GLY A CA 1
ATOM 946 C C . GLY A 1 116 ? 0.768 19.257 -2.947 1.00 64.75 116 GLY A C 1
ATOM 947 O O . GLY A 1 116 ? -0.036 20.124 -3.284 1.00 64.75 116 GLY A O 1
ATOM 948 N N . GLN A 1 117 ? 1.669 18.783 -3.816 1.00 70.88 117 GLN A N 1
ATOM 949 C CA . GLN A 1 117 ? 1.750 19.245 -5.206 1.00 70.88 117 GLN A CA 1
ATOM 950 C C . GLN A 1 117 ? 0.790 18.469 -6.122 1.00 70.88 117 GLN A C 1
ATOM 952 O O . GLN A 1 117 ? 0.949 17.274 -6.400 1.00 70.88 117 GLN A O 1
ATOM 957 N N . MET A 1 118 ? -0.216 19.177 -6.629 1.00 76.19 118 MET A N 1
ATOM 958 C CA . MET A 1 118 ? -1.236 18.624 -7.512 1.00 76.19 118 MET A CA 1
ATOM 959 C C . MET A 1 118 ? -0.756 18.658 -8.972 1.00 76.19 118 MET A C 1
ATOM 961 O O . MET A 1 118 ? -0.783 19.700 -9.617 1.00 76.19 118 MET A O 1
ATOM 965 N N . ILE A 1 119 ? -0.270 17.518 -9.479 1.00 83.06 119 ILE A N 1
ATOM 966 C CA . ILE A 1 119 ? 0.219 17.371 -10.868 1.00 83.06 119 ILE A CA 1
ATOM 967 C C . ILE A 1 119 ? -0.922 16.986 -11.818 1.00 83.06 119 ILE A C 1
ATOM 969 O O . ILE A 1 119 ? -0.964 17.448 -12.957 1.00 83.06 119 ILE A O 1
ATOM 973 N N . TYR A 1 120 ? -1.842 16.151 -11.333 1.00 86.75 120 TYR A N 1
ATOM 974 C CA . TYR A 1 120 ? -3.019 15.686 -12.061 1.00 86.75 120 TYR A CA 1
ATOM 975 C C . TYR A 1 120 ? -4.289 16.247 -11.436 1.00 86.75 120 TYR A C 1
ATOM 977 O O . TYR A 1 120 ? -4.316 16.543 -10.236 1.00 86.75 120 TYR A O 1
ATOM 985 N N . LYS A 1 121 ? -5.368 16.315 -12.223 1.00 90.19 121 LYS A N 1
ATOM 986 C CA . LYS A 1 121 ? -6.707 16.560 -11.662 1.00 90.19 121 LYS A CA 1
ATOM 987 C C . LYS A 1 121 ? -7.029 15.476 -10.614 1.00 90.19 121 LYS A C 1
ATOM 989 O O . LYS A 1 121 ? -6.631 14.328 -10.820 1.00 90.19 121 LYS A O 1
ATOM 994 N N . PRO A 1 122 ? -7.729 15.808 -9.512 1.00 90.56 122 PRO A N 1
ATOM 995 C CA . PRO A 1 122 ? -7.994 14.859 -8.426 1.00 90.56 122 PRO A CA 1
ATOM 996 C C . PRO A 1 122 ? -8.905 13.713 -8.854 1.00 90.56 122 PRO A C 1
ATOM 998 O O . PRO A 1 122 ? -8.806 12.628 -8.306 1.00 90.56 122 PRO A O 1
ATOM 1001 N N . LEU A 1 123 ? -9.784 13.954 -9.821 1.00 95.12 123 LEU A N 1
ATOM 1002 C CA . LEU A 1 123 ? -10.739 12.984 -10.333 1.00 95.12 123 LEU A CA 1
ATOM 1003 C C . LEU A 1 123 ? -11.064 13.296 -11.793 1.00 95.12 123 LEU A C 1
ATOM 1005 O O . LEU A 1 123 ? -10.993 14.456 -12.214 1.00 95.12 123 LEU A O 1
ATOM 1009 N N . GLY A 1 124 ? -11.419 12.272 -12.560 1.00 96.88 124 GLY A N 1
ATOM 1010 C CA . GLY A 1 124 ? -11.758 12.416 -13.973 1.00 96.88 124 GLY A CA 1
ATOM 1011 C C . GLY A 1 124 ? -11.878 11.078 -14.688 1.00 96.88 124 GLY A C 1
ATOM 1012 O O . GLY A 1 124 ? -12.020 10.035 -14.046 1.00 96.88 124 GLY A O 1
ATOM 1013 N N . PHE A 1 125 ? -11.820 11.117 -16.018 1.00 98.25 125 PHE A N 1
ATOM 1014 C CA . PHE A 1 125 ? -11.788 9.913 -16.841 1.00 98.25 125 PHE A CA 1
ATOM 1015 C C . PHE A 1 125 ? -10.400 9.277 -16.842 1.00 98.25 125 PHE A C 1
ATOM 1017 O O . PHE A 1 125 ? -9.388 9.983 -16.821 1.00 98.25 125 PHE A O 1
ATOM 1024 N N . TYR A 1 126 ? -10.333 7.947 -16.859 1.00 97.75 126 TYR A N 1
ATOM 1025 C CA . TYR A 1 126 ? -9.050 7.250 -16.829 1.00 97.75 126 TYR A CA 1
ATOM 1026 C C . TYR A 1 126 ? -8.228 7.539 -18.091 1.00 97.75 126 TYR A C 1
ATOM 1028 O O . TYR A 1 126 ? -7.025 7.775 -17.992 1.00 97.75 126 TYR A O 1
ATOM 1036 N N . HIS A 1 127 ? -8.861 7.642 -19.260 1.00 96.38 127 HIS A N 1
ATOM 1037 C CA . HIS A 1 127 ? -8.155 8.032 -20.485 1.00 96.38 127 HIS A CA 1
ATOM 1038 C C . HIS A 1 127 ? -7.553 9.450 -20.426 1.00 96.38 127 HIS A C 1
ATOM 1040 O O . HIS A 1 127 ? -6.435 9.666 -20.893 1.00 96.38 127 HIS A O 1
ATOM 1046 N N . ASP A 1 128 ? -8.219 10.413 -19.781 1.00 96.38 128 ASP A N 1
ATOM 1047 C CA . ASP A 1 128 ? -7.652 11.753 -19.557 1.00 96.38 128 ASP A CA 1
ATOM 1048 C C . ASP A 1 128 ? -6.431 11.699 -18.631 1.00 96.38 128 ASP A C 1
ATOM 1050 O O . ASP A 1 128 ? -5.481 12.474 -18.776 1.00 96.38 128 ASP A O 1
ATOM 1054 N N . PHE A 1 129 ? -6.439 10.797 -17.646 1.00 95.44 129 PHE A N 1
ATOM 1055 C CA . PHE A 1 129 ? -5.267 10.538 -16.815 1.00 95.44 129 PHE A CA 1
ATOM 1056 C C . PHE A 1 129 ? -4.113 9.958 -17.639 1.00 95.44 129 PHE A C 1
ATOM 1058 O O . PHE A 1 129 ? -2.987 10.439 -17.516 1.00 95.44 129 PHE A O 1
ATOM 1065 N N . GLN A 1 130 ? -4.385 8.994 -18.524 1.00 95.38 130 GLN A N 1
ATOM 1066 C CA . GLN A 1 130 ? -3.372 8.435 -19.425 1.00 95.38 130 GLN A CA 1
ATOM 1067 C C . GLN A 1 130 ? -2.717 9.530 -20.282 1.00 95.38 130 GLN A C 1
ATOM 1069 O O . GLN A 1 130 ? -1.490 9.585 -20.366 1.00 95.38 130 GLN A O 1
ATOM 1074 N N . MET A 1 131 ? -3.507 10.457 -20.836 1.00 95.06 131 MET A N 1
ATOM 1075 C CA . MET A 1 131 ? -2.992 11.604 -21.597 1.00 95.06 131 MET A CA 1
ATOM 1076 C C . MET A 1 131 ? -2.114 12.529 -20.741 1.00 95.06 131 MET A C 1
ATOM 1078 O O . MET A 1 131 ? -1.016 12.896 -21.157 1.00 95.06 131 MET A O 1
ATOM 1082 N N . GLN A 1 132 ? -2.533 12.846 -19.511 1.00 93.75 132 GLN A N 1
ATOM 1083 C CA . GLN A 1 132 ? -1.722 13.651 -18.586 1.00 93.75 132 GLN A CA 1
ATOM 1084 C C . GLN A 1 132 ? -0.370 12.991 -18.255 1.00 93.75 132 GLN A C 1
ATOM 1086 O O . GLN A 1 132 ? 0.628 13.698 -18.071 1.00 93.75 132 GLN A O 1
ATOM 1091 N N . VAL A 1 133 ? -0.329 11.657 -18.164 1.00 93.94 133 VAL A N 1
ATOM 1092 C CA . VAL A 1 133 ? 0.907 10.884 -17.960 1.00 93.94 133 VAL A CA 1
ATOM 1093 C C . VAL A 1 133 ? 1.796 10.952 -19.207 1.00 93.94 133 VAL A C 1
ATOM 1095 O O . VAL A 1 133 ? 2.975 11.286 -19.087 1.00 93.94 133 VAL A O 1
ATOM 1098 N N . LEU A 1 134 ? 1.230 10.715 -20.394 1.00 94.38 134 LEU A N 1
ATOM 1099 C CA . LEU A 1 134 ? 1.919 10.770 -21.693 1.00 94.38 134 LEU A CA 1
ATOM 1100 C C . LEU A 1 134 ? 2.585 12.128 -21.970 1.00 94.38 134 LEU A C 1
ATOM 1102 O O . LEU A 1 134 ? 3.681 12.185 -22.518 1.00 94.38 134 LEU A O 1
ATOM 1106 N N . GLU A 1 135 ? 1.956 13.229 -21.557 1.00 94.88 135 GLU A N 1
ATOM 1107 C CA . GLU A 1 135 ? 2.498 14.588 -21.714 1.00 94.88 135 GLU A CA 1
ATOM 1108 C C . GLU A 1 135 ? 3.763 14.859 -20.883 1.00 94.88 135 GLU A C 1
ATOM 1110 O O . GLU A 1 135 ? 4.478 15.829 -21.139 1.00 94.88 135 GLU A O 1
ATOM 1115 N N . ARG A 1 136 ? 4.019 14.061 -19.841 1.00 93.62 136 ARG A N 1
ATOM 1116 C CA . ARG A 1 136 ? 5.048 14.342 -18.822 1.00 93.62 136 ARG A CA 1
ATOM 1117 C C . ARG A 1 136 ? 6.130 13.277 -18.752 1.00 93.62 136 ARG A C 1
ATOM 1119 O O . ARG A 1 136 ? 7.237 13.570 -18.291 1.00 93.62 136 ARG A O 1
ATOM 1126 N N . TYR A 1 137 ? 5.816 12.063 -19.186 1.00 95.19 137 TYR A N 1
ATOM 1127 C CA . TYR A 1 137 ? 6.628 10.889 -18.923 1.00 95.19 137 TYR A CA 1
ATOM 1128 C C . TYR A 1 137 ? 6.815 10.020 -20.160 1.00 95.19 137 TYR A C 1
ATOM 1130 O O . TYR A 1 137 ? 5.966 9.963 -21.046 1.00 95.19 137 TYR A O 1
ATOM 1138 N N . LYS A 1 138 ? 7.938 9.306 -20.183 1.00 94.94 138 LYS A N 1
ATOM 1139 C CA . LYS A 1 138 ? 8.283 8.316 -21.201 1.00 94.94 138 LYS A CA 1
ATOM 1140 C C . LYS A 1 138 ? 8.832 7.045 -20.561 1.00 94.94 138 LYS A C 1
ATOM 1142 O O . LYS A 1 138 ? 9.294 7.047 -19.419 1.00 94.94 138 LYS A O 1
ATOM 1147 N N . THR A 1 139 ? 8.798 5.966 -21.327 1.00 93.31 139 THR A N 1
ATOM 1148 C CA . THR A 1 139 ? 9.325 4.643 -20.974 1.00 93.31 139 THR A CA 1
ATOM 1149 C C . THR A 1 139 ? 10.166 4.101 -22.127 1.00 93.31 139 THR A C 1
ATOM 1151 O O . THR A 1 139 ? 10.151 4.659 -23.223 1.00 93.31 139 THR A O 1
ATOM 1154 N N . LEU A 1 140 ? 10.922 3.025 -21.887 1.00 86.31 140 LEU A N 1
ATOM 1155 C CA . LEU A 1 140 ? 11.614 2.301 -22.964 1.00 86.31 140 LEU A CA 1
ATOM 1156 C C . LEU A 1 140 ? 10.616 1.649 -23.933 1.00 86.31 140 LEU A C 1
ATOM 1158 O O . LEU A 1 140 ? 10.820 1.661 -25.143 1.00 86.31 140 LEU A O 1
ATOM 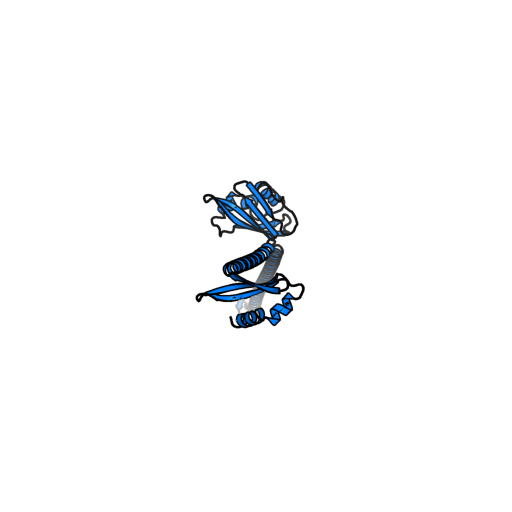1162 N N . GLU A 1 141 ? 9.538 1.087 -23.388 1.00 88.69 141 GLU A N 1
ATOM 1163 C CA . GLU A 1 141 ? 8.386 0.596 -24.150 1.00 88.69 141 GLU A CA 1
ATOM 1164 C C . GLU A 1 141 ? 7.377 1.738 -24.365 1.00 88.69 141 GLU A C 1
ATOM 1166 O O . GLU A 1 141 ? 7.517 2.804 -23.772 1.00 88.69 141 GLU A O 1
ATOM 1171 N N . ALA A 1 142 ? 6.365 1.568 -25.213 1.00 90.69 142 ALA A N 1
ATOM 1172 C CA . ALA A 1 142 ? 5.365 2.614 -25.432 1.00 90.69 142 ALA A CA 1
ATOM 1173 C C . ALA A 1 142 ? 4.421 2.713 -24.215 1.00 90.69 142 ALA A C 1
ATOM 1175 O O . ALA A 1 142 ? 3.732 1.749 -23.874 1.00 90.69 142 ALA A O 1
ATOM 1176 N N . ILE A 1 143 ? 4.436 3.855 -23.517 1.00 91.88 143 ILE A N 1
ATOM 1177 C CA . ILE A 1 143 ? 3.761 4.005 -22.217 1.00 91.88 143 ILE A CA 1
ATOM 1178 C C . ILE A 1 143 ? 2.239 3.854 -22.324 1.00 91.88 143 ILE A C 1
ATOM 1180 O O . ILE A 1 143 ? 1.627 3.299 -21.417 1.00 91.88 143 ILE A O 1
ATOM 1184 N N . ASP A 1 144 ? 1.644 4.271 -23.444 1.00 92.50 144 ASP A N 1
ATOM 1185 C CA . ASP A 1 144 ? 0.225 4.107 -23.779 1.00 92.50 144 ASP A CA 1
ATOM 1186 C C . ASP A 1 144 ? -0.198 2.632 -23.801 1.00 92.50 144 ASP A C 1
ATOM 1188 O O . ASP A 1 144 ? -1.274 2.291 -23.309 1.00 92.50 144 ASP A O 1
ATOM 1192 N N . ILE A 1 145 ? 0.675 1.741 -24.283 1.00 95.00 145 ILE A N 1
ATOM 1193 C CA . ILE A 1 145 ? 0.450 0.290 -24.246 1.00 95.00 145 ILE A CA 1
ATOM 1194 C C . ILE A 1 145 ? 0.529 -0.227 -22.806 1.00 95.00 145 ILE A C 1
ATOM 1196 O O . ILE A 1 145 ? -0.307 -1.034 -22.394 1.00 95.00 145 ILE A O 1
ATOM 1200 N N . LEU A 1 146 ? 1.517 0.228 -22.028 1.00 96.44 146 LEU A N 1
ATOM 1201 C CA . LEU A 1 146 ? 1.733 -0.243 -20.655 1.00 96.44 146 LEU A CA 1
ATOM 1202 C C . LEU A 1 146 ? 0.542 0.073 -19.752 1.00 96.44 146 LEU A C 1
ATOM 1204 O O . LEU A 1 146 ? 0.083 -0.796 -19.009 1.00 96.44 146 LEU A O 1
ATOM 1208 N N . ILE A 1 147 ? 0.019 1.293 -19.852 1.00 96.38 147 ILE A N 1
ATOM 1209 C CA . ILE A 1 147 ? -1.078 1.780 -19.010 1.00 96.38 147 ILE A CA 1
ATOM 1210 C C . ILE A 1 147 ? -2.461 1.481 -19.595 1.00 96.38 147 ILE A C 1
ATOM 1212 O O . ILE A 1 147 ? -3.463 1.900 -19.024 1.00 96.38 147 ILE A O 1
ATOM 1216 N N . ALA A 1 148 ? -2.560 0.782 -20.727 1.00 97.06 148 ALA A N 1
ATOM 1217 C CA . ALA A 1 148 ? -3.851 0.405 -21.289 1.00 97.06 148 ALA A CA 1
ATOM 1218 C C . ALA A 1 148 ? -4.607 -0.546 -20.334 1.00 97.06 148 ALA A C 1
ATOM 1220 O O . ALA A 1 148 ? -4.006 -1.513 -19.847 1.00 97.06 148 ALA A O 1
ATOM 1221 N N . PRO A 1 149 ? -5.928 -0.360 -20.115 1.00 97.56 149 PRO A N 1
ATOM 1222 C CA . PRO A 1 149 ? -6.721 -1.227 -19.241 1.00 97.56 149 PRO A CA 1
ATOM 1223 C C . PRO A 1 149 ? -6.568 -2.717 -19.561 1.00 97.56 149 PRO A C 1
ATOM 1225 O O . PRO A 1 149 ? -6.398 -3.541 -18.664 1.00 97.56 149 PRO A O 1
ATOM 1228 N N . ASP A 1 150 ? -6.567 -3.071 -20.846 1.00 97.06 150 ASP A N 1
ATOM 1229 C CA . ASP A 1 150 ? -6.448 -4.462 -21.283 1.00 97.06 150 ASP A CA 1
ATOM 1230 C C . ASP A 1 150 ? -5.061 -5.046 -21.016 1.00 97.06 150 ASP A C 1
ATOM 1232 O O . ASP A 1 150 ? -4.948 -6.216 -20.642 1.00 97.06 150 ASP A O 1
ATOM 1236 N N . ASN A 1 151 ? -4.000 -4.242 -21.139 1.00 97.88 151 ASN A N 1
ATOM 1237 C CA . ASN A 1 151 ? -2.658 -4.680 -20.771 1.00 97.88 151 ASN A CA 1
ATOM 1238 C C . ASN A 1 151 ? -2.550 -4.893 -19.254 1.00 97.88 151 ASN A C 1
ATOM 1240 O O . ASN A 1 151 ? -2.057 -5.936 -18.824 1.00 97.88 151 ASN A O 1
ATOM 1244 N N . ILE A 1 152 ? -3.094 -3.979 -18.445 1.00 98.12 152 ILE A N 1
ATOM 1245 C CA . ILE A 1 152 ? -3.134 -4.117 -16.981 1.00 98.12 152 ILE A CA 1
ATOM 1246 C C . ILE A 1 152 ? -3.872 -5.407 -16.586 1.00 98.12 152 ILE A C 1
ATOM 1248 O O . ILE A 1 152 ? -3.315 -6.241 -15.872 1.00 98.12 152 ILE A O 1
ATOM 1252 N N . ARG A 1 153 ? -5.072 -5.651 -17.134 1.00 97.69 153 ARG A N 1
ATOM 1253 C CA . ARG A 1 153 ? -5.838 -6.897 -16.915 1.00 97.69 153 ARG A CA 1
ATOM 1254 C C . ARG A 1 153 ? -5.125 -8.145 -17.438 1.00 97.69 153 ARG A C 1
ATOM 1256 O O . ARG A 1 153 ? -5.371 -9.258 -16.972 1.00 97.69 153 ARG A O 1
ATOM 1263 N N . LYS A 1 154 ? -4.267 -8.015 -18.452 1.00 97.69 154 LYS A N 1
ATOM 1264 C CA . LYS A 1 154 ? -3.448 -9.126 -18.955 1.00 97.69 154 LYS A CA 1
ATOM 1265 C C . LYS A 1 154 ? -2.301 -9.460 -18.003 1.00 97.69 154 LYS A C 1
ATOM 1267 O O . LYS A 1 154 ? -1.948 -10.632 -17.908 1.00 97.69 154 LYS A O 1
ATOM 1272 N N . LYS A 1 155 ? -1.731 -8.465 -17.326 1.00 98.06 155 LYS A N 1
ATOM 1273 C CA . LYS A 1 155 ? -0.597 -8.630 -16.406 1.00 98.06 155 LYS A CA 1
ATOM 1274 C C . LYS A 1 155 ? -1.019 -9.005 -14.985 1.00 98.06 155 LYS A C 1
ATOM 1276 O O . LYS A 1 155 ? -0.257 -9.693 -14.320 1.00 98.06 155 LYS A O 1
ATOM 1281 N N . LEU A 1 156 ? -2.213 -8.598 -14.557 1.00 98.31 156 LEU A N 1
ATOM 1282 C CA . LEU A 1 156 ? -2.780 -8.895 -13.241 1.00 98.31 156 LEU A CA 1
ATOM 1283 C C . LEU A 1 156 ? -3.858 -9.980 -13.355 1.00 98.31 156 LEU A C 1
ATOM 1285 O O . LEU A 1 156 ? -4.879 -9.779 -14.013 1.00 98.31 156 LEU A O 1
ATOM 1289 N N . LYS A 1 157 ? -3.619 -11.137 -12.737 1.00 96.50 157 LYS A N 1
ATOM 1290 C CA . LYS A 1 157 ? -4.468 -12.339 -12.769 1.00 96.50 157 LYS A CA 1
ATOM 1291 C C . LYS A 1 157 ? -4.934 -12.802 -11.392 1.00 96.50 157 LYS A C 1
ATOM 1293 O O . LYS A 1 157 ? -5.915 -13.536 -11.325 1.00 96.50 157 LYS A O 1
ATOM 1298 N N . SER A 1 158 ? -4.262 -12.382 -10.327 1.00 95.62 158 SER A N 1
ATOM 1299 C CA . SER A 1 158 ? -4.607 -12.695 -8.941 1.00 95.62 158 SER A CA 1
ATOM 1300 C C . SER A 1 158 ? -4.514 -11.458 -8.050 1.00 95.62 158 SER A C 1
ATOM 1302 O O . SER A 1 158 ? -3.851 -10.491 -8.411 1.00 95.62 158 SER A O 1
ATOM 1304 N N . GLU A 1 159 ? -5.143 -11.496 -6.874 1.00 93.50 159 GLU A N 1
ATOM 1305 C CA . GLU A 1 159 ? -5.087 -10.419 -5.869 1.00 93.50 159 GLU A CA 1
ATOM 1306 C C . GLU A 1 159 ? -3.665 -10.117 -5.368 1.00 93.50 159 GLU A C 1
ATOM 1308 O O . GLU A 1 159 ? -3.395 -9.000 -4.939 1.00 93.50 159 GLU A O 1
ATOM 1313 N N . ASN A 1 160 ? -2.748 -11.085 -5.464 1.00 94.44 160 ASN A N 1
ATOM 1314 C CA . ASN A 1 160 ? -1.363 -10.943 -5.007 1.00 94.44 160 ASN A CA 1
ATOM 1315 C C . ASN A 1 160 ? -0.407 -10.469 -6.113 1.00 94.44 160 ASN A C 1
ATOM 1317 O O . ASN A 1 160 ? 0.793 -10.320 -5.869 1.00 94.44 160 ASN A O 1
ATOM 1321 N N . ASP A 1 161 ? -0.903 -10.269 -7.336 1.00 97.75 161 ASP A N 1
ATOM 1322 C CA . ASP A 1 161 ? -0.064 -9.845 -8.448 1.00 97.75 161 ASP A CA 1
ATOM 1323 C C . ASP A 1 161 ? 0.279 -8.356 -8.339 1.00 97.75 161 ASP A C 1
ATOM 1325 O O . ASP A 1 161 ? -0.530 -7.528 -7.927 1.00 97.75 161 ASP A O 1
ATOM 1329 N N . ILE A 1 162 ? 1.482 -8.002 -8.788 1.00 98.00 162 ILE A N 1
ATOM 1330 C CA . ILE A 1 162 ? 1.924 -6.612 -8.909 1.00 98.00 162 ILE A CA 1
ATOM 1331 C C . ILE A 1 162 ? 2.498 -6.428 -10.307 1.00 98.00 162 ILE A C 1
ATOM 1333 O O . ILE A 1 162 ? 3.493 -7.062 -10.671 1.00 98.00 162 ILE A O 1
ATOM 1337 N N . TYR A 1 163 ? 1.899 -5.533 -11.091 1.00 98.31 163 TYR A N 1
ATOM 1338 C CA . TYR A 1 163 ? 2.419 -5.161 -12.400 1.00 98.31 163 TYR A CA 1
ATOM 1339 C C . TYR A 1 163 ? 3.205 -3.860 -12.284 1.00 98.31 163 TYR A C 1
ATOM 1341 O O . TYR A 1 163 ? 2.639 -2.815 -11.972 1.00 98.31 163 TYR A O 1
ATOM 1349 N N . LYS A 1 164 ? 4.516 -3.929 -12.532 1.00 97.25 164 LYS A N 1
ATOM 1350 C CA . LYS A 1 164 ? 5.430 -2.801 -12.348 1.00 97.25 164 LYS A CA 1
ATOM 1351 C C . LYS A 1 164 ? 6.281 -2.512 -13.573 1.00 97.25 164 LYS A C 1
ATOM 1353 O O . LYS A 1 164 ? 6.670 -3.438 -14.286 1.00 97.25 164 LYS A O 1
ATOM 1358 N N . PHE A 1 165 ? 6.603 -1.239 -13.777 1.00 97.00 165 PHE A N 1
ATOM 1359 C CA . PHE A 1 165 ? 7.559 -0.788 -14.787 1.00 97.00 165 PHE A CA 1
ATOM 1360 C C . PHE A 1 165 ? 8.199 0.549 -14.394 1.00 97.00 165 PHE A C 1
ATOM 1362 O O . PHE A 1 165 ? 7.621 1.342 -13.648 1.00 97.00 165 PHE A O 1
ATOM 1369 N N . GLU A 1 166 ? 9.409 0.784 -14.899 1.00 95.75 166 GLU A N 1
ATOM 1370 C CA . GLU A 1 166 ? 10.135 2.046 -14.737 1.00 95.75 166 GLU A CA 1
ATOM 1371 C C . GLU A 1 166 ? 9.719 3.051 -15.811 1.00 95.75 166 GLU A C 1
ATOM 1373 O O . GLU A 1 166 ? 9.515 2.681 -16.968 1.00 95.75 166 GLU A O 1
ATOM 1378 N N . TYR A 1 167 ? 9.648 4.325 -15.436 1.00 95.69 167 TYR A N 1
ATOM 1379 C CA . TYR A 1 167 ? 9.403 5.448 -16.334 1.00 95.69 167 TYR A CA 1
ATOM 1380 C C . TYR A 1 167 ? 10.180 6.682 -15.878 1.00 95.69 167 TYR A C 1
ATOM 1382 O O . TYR A 1 167 ? 10.594 6.781 -14.724 1.00 95.69 167 TYR A O 1
ATOM 1390 N N . CYS A 1 168 ? 10.403 7.634 -16.776 1.00 95.69 168 CYS A N 1
ATOM 1391 C CA . CYS A 1 168 ? 11.112 8.867 -16.452 1.00 95.69 168 CYS A CA 1
ATOM 1392 C C . CYS A 1 168 ? 10.414 10.093 -17.030 1.00 95.69 168 CYS A C 1
ATOM 1394 O O . CYS A 1 168 ? 9.574 9.989 -17.926 1.00 95.69 168 CYS A O 1
ATOM 1396 N N . SER A 1 169 ? 10.732 11.269 -16.488 1.00 95.31 169 SER A N 1
ATOM 1397 C CA . SER A 1 169 ? 10.319 12.536 -17.090 1.00 95.31 169 SER A CA 1
ATOM 1398 C C . SER A 1 169 ? 10.878 12.660 -18.510 1.00 95.31 169 SER A C 1
ATOM 1400 O O . SER A 1 169 ? 11.904 12.065 -18.848 1.00 95.31 169 SER A O 1
ATOM 1402 N N . LEU A 1 170 ? 10.228 13.460 -19.359 1.00 95.06 170 LEU A N 1
ATOM 1403 C CA . LEU A 1 170 ? 10.693 13.672 -20.738 1.00 95.06 170 LEU A CA 1
ATOM 1404 C C . LEU A 1 170 ? 12.154 14.156 -20.817 1.00 95.06 170 LEU A C 1
ATOM 1406 O O . LEU A 1 170 ? 12.878 13.754 -21.732 1.00 95.06 170 LEU A O 1
ATOM 1410 N N . ASP A 1 171 ? 12.583 14.960 -19.840 1.00 95.25 171 ASP A N 1
ATOM 1411 C CA . ASP A 1 171 ? 13.947 15.484 -19.697 1.00 95.25 171 ASP A CA 1
ATOM 1412 C C . ASP A 1 171 ? 14.919 14.548 -18.949 1.00 95.25 171 ASP A C 1
ATOM 1414 O O . ASP A 1 171 ? 16.060 14.935 -18.707 1.00 95.25 171 ASP A O 1
ATOM 1418 N N . GLU A 1 172 ? 14.477 13.339 -18.580 1.00 93.94 172 GLU A N 1
ATOM 1419 C CA . GLU A 1 172 ? 15.271 12.288 -17.921 1.00 93.94 172 GLU A CA 1
ATOM 1420 C C . GLU A 1 172 ? 15.912 12.699 -16.585 1.00 93.94 172 GLU A C 1
ATOM 1422 O O . GLU A 1 172 ? 16.893 12.102 -16.134 1.00 93.94 172 GLU A O 1
ATOM 1427 N N . LYS A 1 173 ? 15.357 13.714 -15.913 1.00 94.38 173 LYS A N 1
ATOM 1428 C CA . LYS A 1 173 ? 15.842 14.156 -14.597 1.00 94.38 173 LYS A CA 1
ATOM 1429 C C . LYS A 1 173 ? 15.187 13.441 -13.430 1.00 94.38 173 LYS A C 1
ATOM 1431 O O . LYS A 1 173 ? 15.794 13.395 -12.359 1.00 94.38 173 LYS A O 1
ATOM 1436 N N . THR A 1 174 ? 13.986 12.912 -13.637 1.00 93.69 174 THR A N 1
ATOM 1437 C CA . THR A 1 174 ? 13.210 12.194 -12.627 1.00 93.69 174 THR A CA 1
ATOM 1438 C C . THR A 1 174 ? 12.935 10.782 -13.116 1.00 93.69 174 THR A C 1
ATOM 1440 O O . THR A 1 174 ? 12.437 10.608 -14.227 1.00 93.69 174 THR A O 1
ATOM 1443 N N . TYR A 1 175 ? 13.217 9.791 -12.275 1.00 95.19 175 TYR A N 1
ATOM 1444 C CA . TYR A 1 175 ? 12.959 8.377 -12.538 1.00 95.19 175 TYR A CA 1
ATOM 1445 C C . TYR A 1 175 ? 11.979 7.844 -11.511 1.00 95.19 175 TYR A C 1
ATOM 1447 O O . TYR A 1 175 ? 12.072 8.162 -10.326 1.00 95.19 175 TYR A O 1
ATOM 1455 N N . LYS A 1 176 ? 11.024 7.046 -11.976 1.00 94.38 176 LYS A N 1
ATOM 1456 C CA . LYS A 1 176 ? 9.929 6.540 -11.163 1.00 94.38 176 LYS A CA 1
ATOM 1457 C C . LYS A 1 176 ? 9.625 5.085 -11.475 1.00 94.38 176 LYS A C 1
ATOM 1459 O O . LYS A 1 176 ? 9.874 4.609 -12.582 1.00 94.38 176 LYS A O 1
ATOM 1464 N N . ILE A 1 177 ? 9.035 4.402 -10.503 1.00 95.50 177 ILE A N 1
ATOM 1465 C CA . ILE A 1 177 ? 8.445 3.073 -10.670 1.00 95.50 177 ILE A CA 1
ATOM 1466 C C . ILE A 1 177 ? 6.935 3.199 -10.517 1.00 95.50 177 ILE A C 1
ATOM 1468 O O . ILE A 1 177 ? 6.451 3.664 -9.487 1.00 95.50 177 ILE A O 1
ATOM 1472 N N . ALA A 1 178 ? 6.197 2.757 -11.533 1.00 96.00 178 ALA A N 1
ATOM 1473 C CA . ALA A 1 178 ? 4.755 2.564 -11.454 1.00 96.00 178 ALA A CA 1
ATOM 1474 C C . ALA A 1 178 ? 4.494 1.137 -10.979 1.00 96.00 178 ALA A C 1
ATOM 1476 O O . ALA A 1 178 ? 5.085 0.201 -11.515 1.00 96.00 178 ALA A O 1
ATOM 1477 N N . SER A 1 179 ? 3.605 0.969 -10.004 1.00 97.50 179 SER A N 1
ATOM 1478 C CA . SER A 1 179 ? 3.135 -0.330 -9.523 1.00 97.50 179 SER A CA 1
ATOM 1479 C C . SER A 1 179 ? 1.612 -0.352 -9.524 1.00 97.50 179 SER A C 1
ATOM 1481 O O . SER A 1 179 ? 0.981 0.362 -8.751 1.00 97.50 179 SER A O 1
ATOM 1483 N N . TYR A 1 180 ? 1.028 -1.172 -10.393 1.00 97.94 180 TYR A N 1
ATOM 1484 C CA . TYR A 1 180 ? -0.399 -1.462 -10.426 1.00 97.94 180 TYR A CA 1
ATOM 1485 C C . TYR A 1 180 ? -0.694 -2.681 -9.552 1.00 97.94 180 TYR A C 1
ATOM 1487 O O . TYR A 1 180 ? -0.134 -3.758 -9.774 1.00 97.94 180 TYR A O 1
ATOM 1495 N N . ILE A 1 181 ? -1.579 -2.494 -8.578 1.00 97.75 181 ILE A N 1
ATOM 1496 C CA . ILE A 1 181 ? -1.986 -3.487 -7.583 1.00 97.75 181 ILE A CA 1
ATOM 1497 C C . ILE A 1 181 ? -3.509 -3.676 -7.698 1.00 97.75 181 ILE A C 1
ATOM 1499 O O . ILE A 1 181 ? -4.234 -2.679 -7.731 1.00 97.75 181 ILE A O 1
ATOM 1503 N N . PRO A 1 182 ? -4.029 -4.910 -7.788 1.00 98.25 182 PRO A N 1
ATOM 1504 C CA . PRO A 1 182 ? -5.467 -5.168 -7.802 1.00 98.25 182 PRO A CA 1
ATOM 1505 C C . PRO A 1 182 ? -6.173 -4.631 -6.550 1.00 98.25 182 PRO A C 1
ATOM 1507 O O . PRO A 1 182 ? -5.677 -4.808 -5.442 1.00 98.25 182 PRO A O 1
ATOM 1510 N N . LEU A 1 183 ? -7.340 -4.004 -6.723 1.00 97.31 183 LEU A N 1
ATOM 1511 C CA . LEU A 1 183 ? -8.189 -3.553 -5.610 1.00 97.31 183 LEU A CA 1
ATOM 1512 C C . LEU A 1 183 ? -9.558 -4.225 -5.601 1.00 97.31 183 LEU A C 1
ATOM 1514 O O . LEU A 1 183 ? -10.049 -4.592 -4.539 1.00 97.31 183 LEU A O 1
ATOM 1518 N N . GLU A 1 184 ? -10.192 -4.360 -6.766 1.00 97.88 184 GLU A N 1
ATOM 1519 C CA . GLU A 1 184 ? -11.559 -4.872 -6.844 1.00 97.88 184 GLU A CA 1
ATOM 1520 C C . GLU A 1 184 ? -11.752 -5.745 -8.081 1.00 97.88 184 GLU A C 1
ATOM 1522 O O . GLU A 1 184 ? -11.456 -5.339 -9.212 1.00 97.88 184 GLU A O 1
ATOM 1527 N N . TRP A 1 185 ? -12.288 -6.941 -7.846 1.00 97.75 185 TRP A N 1
ATOM 1528 C CA . TRP A 1 185 ? -12.682 -7.895 -8.871 1.00 97.75 185 TRP A CA 1
ATOM 1529 C C . TRP A 1 185 ? -14.191 -8.091 -8.831 1.00 97.75 185 TRP A C 1
ATOM 1531 O O . TRP A 1 185 ? -14.772 -8.305 -7.767 1.00 97.75 185 TRP A O 1
ATOM 1541 N N . LYS A 1 186 ? -14.822 -8.115 -10.003 1.00 96.62 186 LYS A N 1
ATOM 1542 C CA . LYS A 1 186 ? -16.246 -8.410 -10.140 1.00 96.62 186 LYS A CA 1
ATOM 1543 C C . LYS A 1 186 ? -16.453 -9.420 -11.250 1.00 96.62 186 LYS A C 1
ATOM 1545 O O . LYS A 1 186 ? -15.960 -9.248 -12.361 1.00 96.62 186 LYS A O 1
ATOM 1550 N N . ASN A 1 187 ? -17.165 -10.505 -10.948 1.00 94.69 187 ASN A N 1
ATOM 1551 C CA . ASN A 1 187 ? -17.436 -11.590 -11.898 1.00 94.69 187 ASN A CA 1
ATOM 1552 C C . ASN A 1 187 ? -16.165 -12.120 -12.604 1.00 94.69 187 ASN A C 1
ATOM 1554 O O . ASN A 1 187 ? -16.188 -12.424 -13.794 1.00 94.69 187 ASN A O 1
ATOM 1558 N N . GLY A 1 188 ? -15.037 -12.186 -11.885 1.00 92.69 188 GLY A N 1
ATOM 1559 C CA . GLY A 1 188 ? -13.747 -12.637 -12.427 1.00 92.69 188 GLY A CA 1
ATOM 1560 C C . GLY A 1 188 ? -13.009 -11.621 -13.311 1.00 92.69 188 GLY A C 1
ATOM 1561 O O . GLY A 1 188 ? -11.944 -11.940 -13.838 1.00 92.69 188 GLY A O 1
ATOM 1562 N N . LYS A 1 189 ? -13.532 -10.399 -13.469 1.00 95.62 189 LYS A N 1
ATOM 1563 C CA . LYS A 1 189 ? -12.882 -9.290 -14.178 1.00 95.62 189 LYS A CA 1
ATOM 1564 C C . LYS A 1 189 ? -12.305 -8.297 -13.172 1.00 95.62 189 LYS A C 1
ATOM 1566 O O . LYS A 1 189 ? -12.979 -7.911 -12.222 1.00 95.62 189 LYS A O 1
ATOM 1571 N N . LEU A 1 190 ? -11.063 -7.876 -13.396 1.00 98.12 190 LEU A N 1
ATOM 1572 C CA . LEU A 1 190 ? -10.434 -6.804 -12.629 1.00 98.12 190 LEU A CA 1
ATOM 1573 C C . LEU A 1 190 ? -11.051 -5.459 -13.038 1.00 98.12 190 LEU A C 1
ATOM 1575 O O . LEU A 1 190 ? -10.897 -5.036 -14.193 1.00 98.12 190 LEU A O 1
ATOM 1579 N N . GLU A 1 191 ? -11.753 -4.820 -12.100 1.00 97.88 191 GLU A N 1
ATOM 1580 C CA . GLU A 1 191 ? -12.430 -3.533 -12.305 1.00 97.88 191 GLU A CA 1
ATOM 1581 C C . GLU A 1 191 ? -11.588 -2.372 -11.783 1.00 97.88 191 GLU A C 1
ATOM 1583 O O . GLU A 1 191 ? -11.410 -1.392 -12.503 1.00 97.88 191 GLU A O 1
ATOM 1588 N N . LYS A 1 192 ? -11.015 -2.487 -10.577 1.00 98.44 192 LYS A N 1
ATOM 1589 C CA . LYS A 1 192 ? -10.225 -1.405 -9.973 1.00 98.44 192 LYS A CA 1
ATOM 1590 C C . LYS A 1 192 ? -8.813 -1.828 -9.625 1.00 98.44 192 LYS A C 1
ATOM 1592 O O . LYS A 1 192 ? -8.580 -2.929 -9.124 1.00 98.44 192 LYS A O 1
ATOM 1597 N N . VAL A 1 193 ? -7.882 -0.906 -9.839 1.00 98.44 193 VAL A N 1
ATOM 1598 C CA . VAL A 1 193 ? -6.469 -1.049 -9.482 1.00 98.44 193 VAL A CA 1
ATOM 1599 C C . VAL A 1 193 ? -5.974 0.185 -8.740 1.00 98.44 193 VAL A C 1
ATOM 1601 O O . VAL A 1 193 ? -6.387 1.306 -9.026 1.00 98.44 193 VAL A O 1
ATOM 1604 N N . LEU A 1 194 ? -5.055 -0.027 -7.807 1.00 97.25 194 LEU A N 1
ATOM 1605 C CA . LEU A 1 194 ? -4.236 1.008 -7.203 1.00 97.25 194 LEU A CA 1
ATOM 1606 C C . LEU A 1 194 ? -2.976 1.165 -8.048 1.00 97.25 194 LEU A C 1
ATOM 1608 O O . LEU A 1 194 ? -2.194 0.228 -8.175 1.00 97.25 194 LEU A O 1
ATOM 1612 N N . LEU A 1 195 ? -2.758 2.349 -8.597 1.00 96.25 195 LEU A N 1
ATOM 1613 C CA . LEU A 1 195 ? -1.471 2.766 -9.127 1.00 96.25 195 LEU A CA 1
ATOM 1614 C C . LEU A 1 195 ? -0.699 3.483 -8.020 1.00 96.25 195 LEU A C 1
ATOM 1616 O O . LEU A 1 195 ? -1.065 4.584 -7.620 1.00 96.25 195 LEU A O 1
ATOM 1620 N N . ALA A 1 196 ? 0.385 2.873 -7.561 1.00 94.25 196 ALA A N 1
ATOM 1621 C CA . ALA A 1 196 ? 1.388 3.500 -6.715 1.00 94.25 196 ALA A CA 1
ATOM 1622 C C . ALA A 1 196 ? 2.570 3.966 -7.568 1.00 94.25 196 ALA A C 1
ATOM 1624 O O . ALA A 1 196 ? 3.088 3.205 -8.387 1.00 94.25 196 ALA A O 1
ATOM 1625 N N . SER A 1 197 ? 2.999 5.207 -7.371 1.00 92.75 197 SER A N 1
ATOM 1626 C CA . SER A 1 197 ? 4.200 5.762 -7.989 1.00 92.75 197 SER A CA 1
ATOM 1627 C C . SER A 1 197 ? 5.265 5.965 -6.913 1.00 92.75 197 SER A C 1
ATOM 1629 O O . SER A 1 197 ? 4.974 6.430 -5.813 1.00 92.75 197 SER A O 1
ATOM 1631 N N . MET A 1 198 ? 6.499 5.581 -7.214 1.00 93.00 198 MET A N 1
ATOM 1632 C CA . MET A 1 198 ? 7.650 5.751 -6.330 1.00 93.00 198 MET A CA 1
ATOM 1633 C C . MET A 1 198 ? 8.736 6.519 -7.073 1.00 93.00 198 MET A C 1
ATOM 1635 O O . MET A 1 198 ? 9.077 6.146 -8.194 1.00 93.00 198 MET A O 1
ATOM 1639 N N . ASP A 1 199 ? 9.278 7.571 -6.462 1.00 92.31 199 ASP A N 1
ATOM 1640 C CA . ASP A 1 199 ? 10.462 8.262 -6.977 1.00 92.31 199 ASP A CA 1
ATOM 1641 C C . ASP A 1 199 ? 11.709 7.436 -6.643 1.00 92.31 199 ASP A C 1
ATOM 1643 O O . ASP A 1 199 ? 11.943 7.109 -5.483 1.00 92.31 199 ASP A O 1
ATOM 1647 N N . VAL A 1 200 ? 12.477 7.081 -7.671 1.00 94.50 200 VAL A N 1
ATOM 1648 C CA . VAL A 1 200 ? 13.723 6.301 -7.569 1.00 94.50 200 VAL A CA 1
ATOM 1649 C C . VAL A 1 200 ? 14.892 7.040 -8.220 1.00 94.50 200 VAL A C 1
ATOM 1651 O O . VAL A 1 200 ? 15.853 6.447 -8.710 1.00 94.50 200 VAL A O 1
ATOM 1654 N N . THR A 1 201 ? 14.791 8.367 -8.316 1.00 94.81 201 THR A N 1
ATOM 1655 C CA . THR A 1 201 ? 15.746 9.200 -9.052 1.00 94.81 201 THR A CA 1
ATOM 1656 C C . THR A 1 201 ? 17.159 9.096 -8.489 1.00 94.81 201 THR A C 1
ATOM 1658 O O . THR A 1 201 ? 18.118 9.083 -9.262 1.00 94.81 201 THR A O 1
ATOM 1661 N N . GLN A 1 202 ? 17.314 9.052 -7.164 1.00 93.69 202 GLN A N 1
ATOM 1662 C CA . GLN A 1 202 ? 18.637 9.007 -6.535 1.00 93.69 202 GLN A CA 1
ATOM 1663 C C . GLN A 1 202 ? 19.311 7.658 -6.782 1.00 93.69 202 GLN A C 1
ATOM 1665 O O . GLN A 1 202 ? 20.455 7.608 -7.232 1.00 93.69 202 GLN A O 1
ATOM 1670 N N . GLU A 1 203 ? 18.568 6.577 -6.569 1.00 94.31 203 GLU A N 1
ATOM 1671 C CA . GLU A 1 203 ? 18.985 5.202 -6.810 1.00 94.31 203 GLU A CA 1
ATOM 1672 C C . GLU A 1 203 ? 19.372 5.013 -8.274 1.00 94.31 203 GLU A C 1
ATOM 1674 O O . GLU A 1 203 ? 20.432 4.462 -8.572 1.00 94.31 203 GLU A O 1
ATOM 1679 N N . LYS A 1 204 ? 18.560 5.544 -9.198 1.00 94.06 204 LYS A N 1
ATOM 1680 C CA . LYS A 1 204 ? 18.829 5.424 -10.630 1.00 94.06 204 LYS A CA 1
ATOM 1681 C C . LYS A 1 204 ? 20.067 6.199 -11.061 1.00 94.06 204 LYS A C 1
ATOM 1683 O O . LYS A 1 204 ? 20.851 5.692 -11.859 1.00 94.06 204 LYS A O 1
ATOM 1688 N N . LYS A 1 205 ? 20.286 7.404 -10.526 1.00 94.00 205 LYS A N 1
ATOM 1689 C CA . LYS A 1 205 ? 21.513 8.171 -10.793 1.00 94.00 205 LYS A CA 1
ATOM 1690 C C . LYS A 1 205 ? 22.750 7.434 -10.290 1.00 94.00 205 LYS A C 1
ATOM 1692 O O . LYS A 1 205 ? 23.701 7.287 -11.051 1.00 94.00 205 LYS A O 1
ATOM 1697 N N . ALA A 1 206 ? 22.699 6.895 -9.073 1.00 94.44 206 ALA A N 1
ATOM 1698 C CA . ALA A 1 206 ? 23.789 6.098 -8.522 1.00 94.44 206 ALA A CA 1
ATOM 1699 C C . ALA A 1 206 ? 24.070 4.837 -9.365 1.00 94.44 206 ALA A C 1
ATOM 1701 O O . ALA A 1 206 ? 25.229 4.510 -9.622 1.00 94.44 206 ALA A O 1
ATOM 1702 N N . GLU A 1 207 ? 23.025 4.155 -9.851 1.00 93.69 207 GLU A N 1
ATOM 1703 C CA . GLU A 1 207 ? 23.154 3.010 -10.764 1.00 93.69 207 GLU A CA 1
ATOM 1704 C C . GLU A 1 207 ? 23.858 3.410 -12.075 1.00 93.69 207 GLU A C 1
ATOM 1706 O O . GLU A 1 207 ? 24.792 2.734 -12.515 1.00 93.69 207 GLU A O 1
ATOM 1711 N N . ILE A 1 208 ? 23.441 4.524 -12.688 1.00 91.44 208 ILE A N 1
ATOM 1712 C CA . ILE A 1 208 ? 24.005 5.031 -13.948 1.00 91.44 208 ILE A CA 1
ATOM 1713 C C . ILE A 1 208 ? 25.476 5.424 -13.773 1.00 91.44 208 ILE A C 1
ATOM 1715 O O . ILE A 1 208 ? 26.316 4.997 -14.567 1.00 91.44 208 ILE A O 1
ATOM 1719 N N . GLU A 1 209 ? 25.797 6.189 -12.729 1.00 94.12 209 GLU A N 1
ATOM 1720 C CA . GLU A 1 209 ? 27.164 6.624 -12.422 1.00 94.12 209 GLU A CA 1
ATOM 1721 C C . GLU A 1 209 ? 28.084 5.424 -12.160 1.00 94.12 209 GLU A C 1
ATOM 1723 O O . GLU A 1 209 ? 29.169 5.328 -12.738 1.00 94.12 209 GLU A O 1
ATOM 1728 N N . SER A 1 210 ? 27.621 4.454 -11.364 1.00 94.88 210 SER A N 1
ATOM 1729 C CA . SER A 1 210 ? 28.359 3.216 -11.093 1.00 94.88 210 SER A CA 1
ATOM 1730 C C . SER A 1 210 ? 28.628 2.421 -12.374 1.00 94.88 210 SER A C 1
ATOM 1732 O O . SER A 1 210 ? 29.757 1.992 -12.636 1.00 94.88 210 SER A O 1
ATOM 1734 N N . ARG A 1 211 ? 27.608 2.270 -13.227 1.00 94.94 211 ARG A N 1
ATOM 1735 C CA . ARG A 1 211 ? 27.728 1.556 -14.501 1.00 94.94 211 ARG A CA 1
ATOM 1736 C C . ARG A 1 211 ? 28.679 2.260 -15.466 1.00 94.94 211 ARG A C 1
ATOM 1738 O O . ARG A 1 211 ? 29.423 1.587 -16.183 1.00 94.94 211 ARG A O 1
ATOM 1745 N N . GLN A 1 212 ? 28.666 3.590 -15.495 1.00 95.12 212 GLN A N 1
ATOM 1746 C CA . GLN A 1 212 ? 29.577 4.375 -16.321 1.00 95.12 212 GLN A CA 1
ATOM 1747 C C . GLN A 1 212 ? 31.027 4.211 -15.855 1.00 95.12 212 GLN A C 1
ATOM 1749 O O . GLN A 1 212 ? 31.884 3.880 -16.677 1.00 95.12 212 GLN A O 1
ATOM 1754 N N . ALA A 1 213 ? 31.285 4.323 -14.550 1.00 95.31 213 ALA A N 1
ATOM 1755 C CA . ALA A 1 213 ? 32.612 4.109 -13.977 1.00 95.31 213 ALA A CA 1
ATOM 1756 C C . ALA A 1 213 ? 33.156 2.704 -14.293 1.00 95.31 213 ALA A C 1
ATOM 1758 O O . ALA A 1 213 ? 34.311 2.550 -14.694 1.00 95.31 213 ALA A O 1
ATOM 1759 N N . LEU A 1 214 ? 32.309 1.672 -14.197 1.00 94.94 214 LEU A N 1
ATOM 1760 C CA . LEU A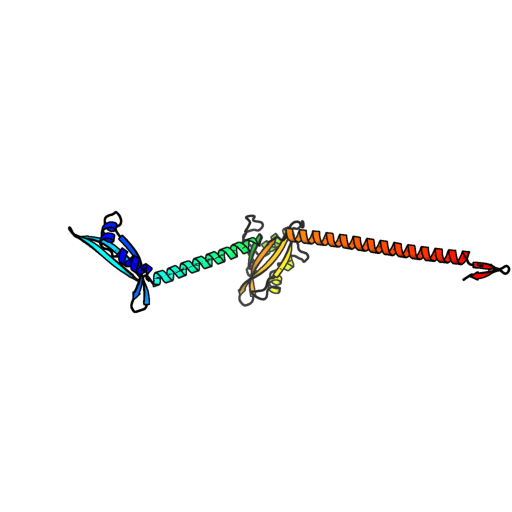 1 214 ? 32.691 0.303 -14.545 1.00 94.94 214 LEU A CA 1
ATOM 1761 C C . LEU A 1 214 ? 33.042 0.160 -16.034 1.00 94.94 214 LEU A C 1
ATOM 1763 O O . LEU A 1 214 ? 34.027 -0.493 -16.385 1.00 94.94 214 LEU A O 1
ATOM 1767 N N . LYS A 1 215 ? 32.258 0.783 -16.921 1.00 96.12 215 LYS A N 1
ATOM 1768 C CA . LYS A 1 215 ? 32.500 0.752 -18.370 1.00 96.12 215 LYS A CA 1
ATOM 1769 C C . LYS A 1 215 ? 33.805 1.461 -18.741 1.00 96.12 215 LYS A C 1
ATOM 1771 O O . LYS A 1 215 ? 34.542 0.976 -19.599 1.00 96.12 215 LYS A O 1
ATOM 1776 N N . GLU A 1 216 ? 34.099 2.586 -18.098 1.00 95.75 216 GLU A N 1
ATOM 1777 C CA . GLU A 1 216 ? 35.349 3.327 -18.286 1.00 95.75 216 GLU A CA 1
ATOM 1778 C C . GLU A 1 216 ? 36.560 2.527 -17.790 1.00 95.75 216 GLU A C 1
ATOM 1780 O O . GLU A 1 216 ? 37.549 2.400 -18.516 1.00 95.75 216 GLU A O 1
ATOM 1785 N N . ALA A 1 217 ? 36.458 1.900 -16.613 1.00 95.06 217 ALA A N 1
ATOM 1786 C CA . ALA A 1 217 ? 37.499 1.024 -16.080 1.00 95.06 217 ALA A CA 1
ATOM 1787 C C . ALA A 1 217 ? 37.774 -0.173 -17.005 1.00 95.06 217 ALA A C 1
ATOM 1789 O O . ALA A 1 217 ? 38.933 -0.469 -17.302 1.00 95.06 217 ALA A O 1
ATOM 1790 N N . TYR A 1 218 ? 36.720 -0.819 -17.519 1.00 94.62 218 TYR A N 1
ATOM 1791 C CA . TYR A 1 218 ? 36.851 -1.931 -18.461 1.00 94.62 218 TYR A CA 1
ATOM 1792 C C . TYR A 1 218 ? 37.565 -1.504 -19.747 1.00 94.62 218 TYR A C 1
ATOM 1794 O O . TYR A 1 218 ? 38.530 -2.143 -20.163 1.00 94.62 218 TYR A O 1
ATOM 1802 N N . ARG A 1 219 ? 37.152 -0.377 -20.341 1.00 95.44 219 ARG A N 1
ATOM 1803 C CA . ARG A 1 219 ? 37.777 0.163 -21.556 1.00 95.44 219 ARG A CA 1
ATOM 1804 C C . ARG A 1 219 ? 39.250 0.519 -21.334 1.00 95.44 219 ARG A C 1
ATOM 1806 O O . ARG A 1 219 ? 40.076 0.289 -22.212 1.00 95.44 219 ARG A O 1
ATOM 1813 N N . SER A 1 220 ? 39.589 1.067 -20.168 1.00 95.06 220 SER A N 1
ATOM 1814 C CA . SER A 1 220 ? 40.976 1.366 -19.795 1.00 95.06 220 SER A CA 1
ATOM 1815 C C . SER A 1 220 ? 41.822 0.091 -19.691 1.00 95.06 220 SER A C 1
ATOM 1817 O O . SER A 1 220 ? 42.908 0.018 -20.268 1.00 95.06 220 SER A O 1
ATOM 1819 N N . ALA A 1 221 ? 41.297 -0.949 -19.035 1.00 94.50 221 ALA A N 1
ATOM 1820 C CA . ALA A 1 221 ? 41.968 -2.241 -18.918 1.00 94.50 221 ALA A CA 1
ATOM 1821 C C . ALA A 1 221 ? 42.154 -2.931 -20.280 1.00 94.50 221 ALA A C 1
ATOM 1823 O O . ALA A 1 221 ? 43.226 -3.465 -20.563 1.00 94.50 221 ALA A O 1
ATOM 1824 N N . GLU A 1 222 ? 41.141 -2.888 -21.147 1.00 94.19 222 GLU A N 1
ATOM 1825 C CA . GLU A 1 222 ? 41.217 -3.426 -22.508 1.00 94.19 222 GLU A CA 1
ATOM 1826 C C . GLU A 1 222 ? 42.285 -2.702 -23.338 1.00 94.19 222 GLU A C 1
ATOM 1828 O O . GLU A 1 222 ? 43.133 -3.348 -23.957 1.00 94.19 222 GLU A O 1
ATOM 1833 N N . ASN A 1 223 ? 42.319 -1.367 -23.276 1.00 94.38 223 ASN A N 1
ATOM 1834 C CA . ASN A 1 223 ? 43.351 -0.568 -23.934 1.00 94.38 223 ASN A CA 1
ATOM 1835 C C . ASN A 1 223 ? 44.758 -0.899 -23.410 1.00 94.38 223 ASN A C 1
ATOM 1837 O O . ASN A 1 223 ? 45.684 -1.051 -24.206 1.00 94.38 223 ASN A O 1
ATOM 1841 N N . ALA A 1 224 ? 44.929 -1.055 -22.093 1.00 93.44 224 ALA A N 1
ATOM 1842 C CA . ALA A 1 224 ? 46.210 -1.428 -21.492 1.00 93.44 224 ALA A CA 1
ATOM 1843 C C . ALA A 1 224 ? 46.661 -2.836 -21.919 1.00 93.44 224 ALA A C 1
ATOM 1845 O O . ALA A 1 224 ? 47.830 -3.042 -22.251 1.00 93.44 224 ALA A O 1
ATOM 1846 N N . ASN A 1 225 ? 45.736 -3.797 -21.974 1.00 92.75 225 ASN A N 1
ATOM 1847 C CA . ASN A 1 225 ? 46.015 -5.155 -22.443 1.00 92.75 225 ASN A CA 1
ATOM 1848 C C . ASN A 1 225 ? 46.390 -5.183 -23.925 1.00 92.75 225 ASN A C 1
ATOM 1850 O O . ASN A 1 225 ? 47.344 -5.867 -24.310 1.00 92.75 225 ASN A O 1
ATOM 1854 N N . ARG A 1 226 ? 45.680 -4.414 -24.756 1.00 93.38 226 ARG A N 1
ATOM 1855 C CA . ARG A 1 226 ? 46.007 -4.264 -26.172 1.00 93.38 226 ARG A CA 1
ATOM 1856 C C . ARG A 1 226 ? 47.397 -3.657 -26.354 1.00 93.38 226 ARG A C 1
ATOM 1858 O O . ARG A 1 226 ? 48.214 -4.250 -27.051 1.00 93.38 226 ARG A O 1
ATOM 1865 N N . ALA A 1 227 ? 47.697 -2.555 -25.664 1.00 92.38 227 ALA A N 1
ATOM 1866 C CA . ALA A 1 227 ? 49.012 -1.916 -25.710 1.00 92.38 227 ALA A CA 1
ATOM 1867 C C . ALA A 1 227 ? 50.134 -2.865 -25.255 1.00 92.38 227 ALA A C 1
ATOM 1869 O O . ALA A 1 227 ? 51.184 -2.937 -25.890 1.00 92.38 227 ALA A O 1
ATOM 1870 N N . LYS A 1 228 ? 49.904 -3.656 -24.196 1.00 93.19 228 LYS A N 1
ATOM 1871 C CA . LYS A 1 228 ? 50.854 -4.679 -23.732 1.00 93.19 228 LYS A CA 1
ATOM 1872 C C . LYS A 1 228 ? 51.084 -5.769 -24.783 1.00 93.19 228 LYS A C 1
ATOM 1874 O O . LYS A 1 228 ? 52.221 -6.187 -24.982 1.00 93.19 228 LYS A O 1
ATOM 1879 N N . THR A 1 229 ? 50.027 -6.223 -25.450 1.00 91.25 229 THR A N 1
ATOM 1880 C CA . THR A 1 229 ? 50.111 -7.257 -26.494 1.00 91.25 229 THR A CA 1
ATOM 1881 C C . THR A 1 229 ? 50.872 -6.747 -27.715 1.00 91.25 229 THR A C 1
ATOM 1883 O O . THR A 1 229 ? 51.781 -7.422 -28.192 1.00 91.25 229 THR A O 1
ATOM 1886 N N . GLU A 1 230 ? 50.562 -5.532 -28.179 1.00 89.75 230 GLU A N 1
ATOM 1887 C CA . GLU A 1 230 ? 51.278 -4.872 -29.277 1.00 89.75 230 GLU A CA 1
ATOM 1888 C C . GLU A 1 230 ? 52.762 -4.674 -28.930 1.00 89.75 230 GLU A C 1
ATOM 1890 O O . GLU A 1 230 ? 53.633 -5.008 -29.733 1.00 89.75 230 GLU A O 1
ATOM 1895 N N . PHE A 1 231 ? 53.071 -4.226 -27.708 1.00 91.06 231 PHE A N 1
ATOM 1896 C CA . PHE A 1 231 ? 54.451 -4.095 -27.239 1.00 91.06 231 PHE A CA 1
ATOM 1897 C C . PHE A 1 231 ? 55.203 -5.434 -27.248 1.00 91.06 231 PHE A C 1
ATOM 1899 O O . PHE A 1 231 ? 56.291 -5.518 -27.813 1.00 91.06 231 PHE A O 1
ATOM 1906 N N . LEU A 1 232 ? 54.629 -6.493 -26.665 1.00 89.44 232 LEU A N 1
ATOM 1907 C CA . LEU A 1 232 ? 55.261 -7.818 -26.619 1.00 89.44 232 LEU A CA 1
ATOM 1908 C C . LEU A 1 232 ? 55.448 -8.426 -28.015 1.00 89.44 232 LEU A C 1
ATOM 1910 O O . LEU A 1 232 ? 56.487 -9.030 -28.281 1.00 89.44 232 LEU A O 1
ATOM 1914 N N . SER A 1 233 ? 54.479 -8.241 -28.914 1.00 87.69 233 SER A N 1
ATOM 1915 C CA . SER A 1 233 ? 54.588 -8.667 -30.313 1.00 87.69 233 SER A CA 1
ATOM 1916 C C . SER A 1 233 ? 55.740 -7.950 -31.017 1.00 87.69 233 SER A C 1
ATOM 1918 O O . SER A 1 233 ? 56.583 -8.593 -31.644 1.00 87.69 233 SER A O 1
ATOM 1920 N N . ASN A 1 234 ? 55.827 -6.626 -30.859 1.00 84.25 234 ASN A N 1
ATOM 1921 C CA . ASN A 1 234 ? 56.902 -5.828 -31.444 1.00 84.25 234 ASN A CA 1
ATOM 1922 C C . ASN A 1 234 ? 58.274 -6.225 -30.880 1.00 84.25 234 ASN A C 1
ATOM 1924 O O . ASN A 1 234 ? 59.220 -6.391 -31.643 1.00 84.25 234 ASN A O 1
ATOM 1928 N N . MET A 1 235 ? 58.389 -6.440 -29.567 1.00 81.94 235 MET A N 1
ATOM 1929 C CA . MET A 1 235 ? 59.635 -6.903 -28.943 1.00 81.94 235 MET A CA 1
ATOM 1930 C C . MET A 1 235 ? 60.039 -8.303 -29.408 1.00 81.94 235 MET A C 1
ATOM 1932 O O . MET A 1 235 ? 61.213 -8.530 -29.677 1.00 81.94 235 MET A O 1
ATOM 1936 N N . SER A 1 236 ? 59.084 -9.222 -29.567 1.00 83.19 236 SER A N 1
ATOM 1937 C CA . SER A 1 236 ? 59.362 -10.567 -30.091 1.00 83.19 236 SER A CA 1
ATOM 1938 C C . SER A 1 236 ? 59.901 -10.504 -31.521 1.00 83.19 236 SER A C 1
ATOM 1940 O O . SER A 1 236 ? 60.864 -11.190 -31.849 1.00 83.19 236 SER A O 1
ATOM 1942 N N . HIS A 1 237 ? 59.331 -9.634 -32.360 1.00 83.56 237 HIS A N 1
ATOM 1943 C CA . HIS A 1 237 ? 59.838 -9.399 -33.710 1.00 83.56 237 HIS A CA 1
ATOM 1944 C C . HIS A 1 237 ? 61.255 -8.803 -33.699 1.00 83.56 237 HIS A C 1
ATOM 1946 O O . HIS A 1 237 ? 62.094 -9.204 -34.500 1.00 83.56 237 HIS A O 1
ATOM 1952 N N . VAL A 1 238 ? 61.546 -7.862 -32.793 1.00 81.56 238 VAL A N 1
ATOM 1953 C CA . VAL A 1 238 ? 62.895 -7.287 -32.641 1.00 81.56 238 VAL A CA 1
ATOM 1954 C C . VAL A 1 238 ? 63.905 -8.347 -32.200 1.00 81.56 238 VAL A C 1
ATOM 1956 O O . VAL A 1 238 ? 64.981 -8.419 -32.785 1.00 81.56 238 VAL A O 1
ATOM 1959 N N . LEU A 1 239 ? 63.558 -9.185 -31.218 1.00 78.50 239 LEU A N 1
ATOM 1960 C CA . LEU A 1 239 ? 64.412 -10.286 -30.763 1.00 78.50 239 LEU A CA 1
ATOM 1961 C C . LEU A 1 239 ? 64.709 -11.267 -31.897 1.00 78.50 239 LEU A C 1
ATOM 1963 O O . LEU A 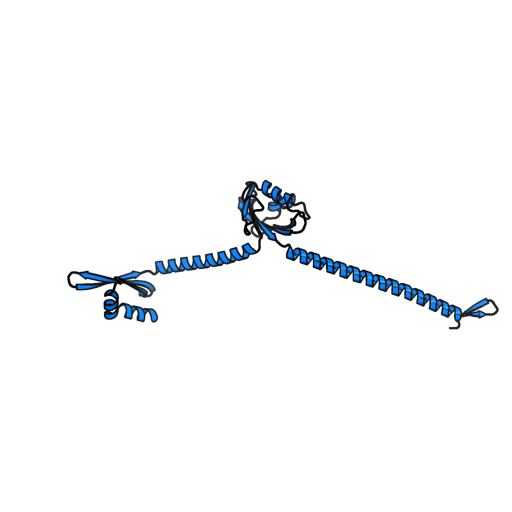1 239 ? 65.873 -11.560 -32.141 1.00 78.50 239 LEU A O 1
ATOM 1967 N N . LEU A 1 240 ? 63.686 -11.676 -32.657 1.00 77.69 240 LEU A N 1
ATOM 1968 C CA . LEU A 1 240 ? 63.877 -12.499 -33.851 1.00 77.69 240 LEU A CA 1
ATOM 1969 C C . LEU A 1 240 ? 64.849 -11.826 -34.829 1.00 77.69 240 LEU A C 1
ATOM 1971 O O . LEU A 1 240 ? 65.820 -12.447 -35.244 1.00 77.69 240 LEU A O 1
ATOM 1975 N N . CYS A 1 241 ? 64.647 -10.552 -35.176 1.00 78.19 241 CYS A N 1
ATOM 1976 C CA . CYS A 1 241 ? 65.560 -9.844 -36.077 1.00 78.19 241 CYS A CA 1
ATOM 1977 C C . CYS A 1 241 ? 67.009 -9.794 -35.561 1.00 78.19 241 CYS A C 1
ATOM 1979 O O . CYS A 1 241 ? 67.931 -9.910 -36.367 1.00 78.19 241 CYS A O 1
ATOM 1981 N N . LEU A 1 242 ? 67.217 -9.629 -34.252 1.00 76.50 242 LEU A N 1
ATOM 1982 C CA . LEU A 1 242 ? 68.551 -9.646 -33.647 1.00 76.50 242 LEU A CA 1
ATOM 1983 C C . LEU A 1 242 ? 69.182 -11.039 -33.705 1.00 76.50 242 LEU A C 1
ATOM 1985 O O . LEU A 1 242 ? 70.336 -11.143 -34.108 1.00 76.50 242 LEU A O 1
ATOM 1989 N N . ASP A 1 243 ? 68.434 -12.098 -33.386 1.00 75.38 243 ASP A N 1
ATOM 1990 C CA . ASP A 1 243 ? 68.914 -13.483 -33.495 1.00 75.38 243 ASP A CA 1
ATOM 1991 C C . ASP A 1 243 ? 69.352 -13.807 -34.933 1.00 75.38 243 ASP A C 1
ATOM 1993 O O . ASP A 1 243 ? 70.409 -14.399 -35.150 1.00 75.38 243 ASP A O 1
ATOM 1997 N N . TRP A 1 244 ? 68.586 -13.354 -35.932 1.00 74.19 244 TRP A N 1
ATOM 1998 C CA . TRP A 1 244 ? 68.963 -13.467 -37.345 1.00 74.19 244 TRP A CA 1
ATOM 1999 C C . TRP A 1 244 ? 70.250 -12.700 -37.674 1.00 74.19 244 TRP A C 1
ATOM 2001 O O . TRP A 1 244 ? 71.074 -13.207 -38.432 1.00 74.19 244 TRP A O 1
ATOM 2011 N N . LEU A 1 245 ? 70.445 -11.506 -37.110 1.00 72.00 245 LEU A N 1
ATOM 2012 C CA . LEU A 1 245 ? 71.663 -10.721 -37.316 1.00 72.00 245 LEU A CA 1
ATOM 2013 C C . LEU A 1 245 ? 72.889 -11.417 -36.705 1.00 72.00 245 LEU A C 1
ATOM 2015 O O . LEU A 1 245 ? 73.908 -11.549 -37.374 1.00 72.00 245 LEU A O 1
ATOM 2019 N N . TYR A 1 246 ? 72.766 -11.941 -35.481 1.00 70.56 246 TYR A N 1
ATOM 2020 C CA . TYR A 1 246 ? 73.824 -12.725 -34.837 1.00 70.56 246 TYR A CA 1
ATOM 2021 C C . TYR A 1 246 ? 74.168 -13.995 -35.623 1.00 70.56 246 TYR A C 1
ATOM 2023 O O . TYR A 1 246 ? 75.343 -14.331 -35.753 1.00 70.56 246 TYR A O 1
ATOM 2031 N N . LEU A 1 247 ? 73.170 -14.687 -36.180 1.00 68.56 247 LEU A N 1
ATOM 2032 C CA . LEU A 1 247 ? 73.389 -15.852 -37.044 1.00 68.56 247 LEU A CA 1
ATOM 2033 C C . LEU A 1 247 ? 74.114 -15.488 -38.345 1.00 68.56 247 LEU A C 1
ATOM 2035 O O . LEU A 1 247 ? 74.926 -16.277 -38.820 1.00 68.56 247 LEU A O 1
ATOM 2039 N N . ILE A 1 248 ? 73.832 -14.314 -38.917 1.00 71.00 248 ILE A N 1
ATOM 2040 C CA . ILE A 1 248 ? 74.531 -13.807 -40.105 1.00 71.00 248 ILE A CA 1
ATOM 2041 C C . ILE A 1 248 ? 75.985 -13.455 -39.767 1.00 71.00 248 ILE A C 1
ATOM 2043 O O . ILE A 1 248 ? 76.878 -13.846 -40.512 1.00 71.00 248 ILE A O 1
ATOM 2047 N N . ASP A 1 249 ? 76.236 -12.781 -38.643 1.00 66.75 249 ASP A N 1
ATOM 2048 C CA . ASP A 1 249 ? 77.593 -12.413 -38.214 1.00 66.75 249 ASP A CA 1
ATOM 2049 C C . ASP A 1 249 ? 78.439 -13.638 -37.817 1.00 66.75 249 ASP A C 1
ATOM 2051 O O . ASP A 1 249 ? 79.654 -13.646 -38.013 1.00 66.75 249 ASP A O 1
ATOM 2055 N N . ALA A 1 250 ? 77.809 -14.693 -37.289 1.00 64.00 250 ALA A N 1
ATOM 2056 C CA . ALA A 1 250 ? 78.459 -15.967 -36.967 1.00 64.00 250 ALA A CA 1
ATOM 2057 C C . ALA A 1 250 ? 78.660 -16.885 -38.189 1.00 64.00 250 ALA A C 1
ATOM 2059 O O . ALA A 1 250 ? 79.325 -17.922 -38.085 1.00 64.00 250 ALA A O 1
ATOM 2060 N N . ALA A 1 251 ? 78.076 -16.544 -39.338 1.00 61.34 251 ALA A N 1
ATOM 2061 C CA . ALA A 1 251 ? 78.215 -17.314 -40.561 1.00 61.34 251 ALA A CA 1
ATOM 2062 C C . ALA A 1 251 ? 79.446 -16.850 -41.356 1.00 61.34 251 ALA A C 1
ATOM 2064 O O . ALA A 1 251 ? 79.453 -15.781 -41.966 1.00 61.34 251 ALA A O 1
ATOM 2065 N N . GLU A 1 252 ? 80.487 -17.682 -41.412 1.00 60.91 252 GLU A N 1
ATOM 2066 C CA . GLU A 1 252 ? 81.630 -17.437 -42.294 1.00 60.91 252 GLU A CA 1
ATOM 2067 C C . GLU A 1 252 ? 81.345 -17.959 -43.709 1.00 60.91 252 GLU A C 1
ATOM 2069 O O . GLU A 1 252 ? 80.926 -19.104 -43.920 1.00 60.91 252 GLU A O 1
ATOM 2074 N N . VAL A 1 253 ? 81.603 -17.105 -44.702 1.00 58.69 253 VAL A N 1
ATOM 2075 C CA . VAL A 1 253 ? 81.507 -17.457 -46.122 1.00 58.69 253 VAL A CA 1
ATOM 2076 C C . VAL A 1 253 ? 82.863 -17.968 -46.594 1.00 58.69 253 VAL A C 1
ATOM 2078 O O . VAL A 1 253 ? 83.851 -17.230 -46.612 1.00 58.69 253 VAL A O 1
ATOM 2081 N N . ASP A 1 254 ? 82.923 -19.239 -46.994 1.00 54.84 254 ASP A N 1
ATOM 2082 C CA . ASP A 1 254 ? 84.167 -19.833 -47.480 1.00 54.84 254 ASP A CA 1
ATOM 2083 C C . ASP A 1 254 ? 84.582 -19.284 -48.863 1.00 54.84 254 ASP A C 1
ATOM 2085 O O . ASP A 1 254 ? 83.796 -18.684 -49.601 1.00 54.84 254 ASP A O 1
ATOM 2089 N N . LYS A 1 255 ? 85.838 -19.527 -49.271 1.00 54.62 255 LYS A N 1
ATOM 2090 C CA . LYS A 1 255 ? 86.399 -19.057 -50.559 1.00 54.62 255 LYS A CA 1
ATOM 2091 C C . LYS A 1 255 ? 85.686 -19.602 -51.813 1.00 54.62 255 LYS A C 1
ATOM 2093 O O . LYS A 1 255 ? 86.050 -19.216 -52.922 1.00 54.62 255 LYS A O 1
ATOM 2098 N N . LYS A 1 256 ? 84.714 -20.510 -51.669 1.00 59.75 256 LYS A N 1
ATOM 2099 C CA . LYS A 1 256 ? 83.872 -21.051 -52.748 1.00 59.75 256 LYS A CA 1
ATOM 2100 C C . LYS A 1 256 ? 82.414 -20.576 -52.651 1.00 59.75 256 LYS A C 1
ATOM 2102 O O . LYS A 1 256 ? 81.593 -21.039 -53.441 1.00 59.75 256 LYS A O 1
ATOM 2107 N N . GLY A 1 257 ? 82.103 -19.653 -51.739 1.00 58.09 257 GLY A N 1
ATOM 2108 C CA . GLY A 1 257 ? 80.789 -19.030 -51.592 1.00 58.09 257 GLY A CA 1
ATOM 2109 C C . GLY A 1 257 ? 79.771 -19.866 -50.814 1.00 58.09 257 GLY A C 1
ATOM 2110 O O . GLY A 1 257 ? 78.573 -19.651 -50.982 1.00 58.09 257 GLY A O 1
ATOM 2111 N N . ARG A 1 258 ? 80.204 -20.839 -50.001 1.00 60.97 258 ARG A N 1
ATOM 2112 C CA . ARG A 1 258 ? 79.297 -21.628 -49.149 1.00 60.97 258 ARG A CA 1
ATOM 2113 C C . ARG A 1 258 ? 79.208 -21.007 -47.758 1.00 60.97 258 ARG A C 1
ATOM 2115 O O . A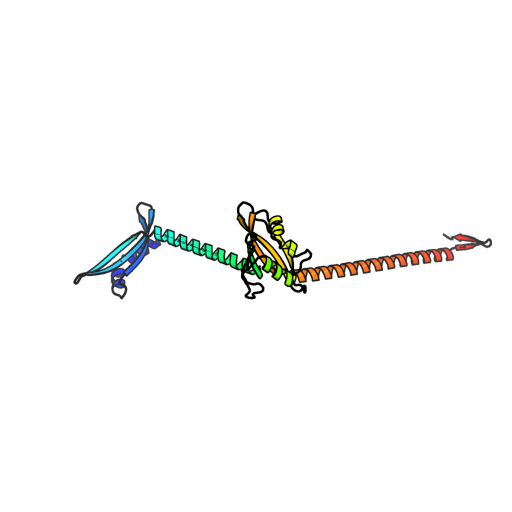RG A 1 258 ? 80.228 -20.625 -47.193 1.00 60.97 258 ARG A O 1
ATOM 2122 N N . ILE A 1 259 ? 77.989 -20.923 -47.227 1.00 62.84 259 ILE A N 1
ATOM 2123 C CA . ILE A 1 259 ? 77.710 -20.409 -45.882 1.00 62.84 259 ILE A CA 1
ATOM 2124 C C . ILE A 1 259 ? 77.871 -21.564 -44.889 1.00 62.84 259 ILE A C 1
ATOM 2126 O O . ILE A 1 259 ? 77.123 -22.539 -44.975 1.00 62.84 259 ILE A O 1
ATOM 2130 N N . ASN A 1 260 ? 78.819 -21.458 -43.958 1.00 57.59 260 ASN A N 1
ATOM 2131 C CA . ASN A 1 260 ? 78.947 -22.388 -42.836 1.00 57.59 260 ASN A CA 1
ATOM 2132 C C . ASN A 1 260 ? 78.535 -21.662 -41.551 1.00 57.59 260 ASN A C 1
ATOM 2134 O O . ASN A 1 260 ? 79.140 -20.653 -41.197 1.00 57.59 260 ASN A O 1
ATOM 2138 N N . LEU A 1 261 ? 77.511 -22.162 -40.851 1.00 53.81 261 LEU A N 1
ATOM 2139 C CA . LEU A 1 261 ? 77.211 -21.685 -39.500 1.00 53.81 261 LEU A CA 1
ATOM 2140 C C . LEU A 1 261 ? 78.251 -22.261 -38.535 1.00 53.81 261 LEU A C 1
ATOM 2142 O O . LEU A 1 261 ? 78.341 -23.482 -38.392 1.00 53.81 261 LEU A O 1
ATOM 2146 N N . CYS A 1 262 ? 78.997 -21.397 -37.849 1.00 58.34 262 CYS A N 1
ATOM 2147 C CA . CYS A 1 262 ? 79.737 -21.790 -36.655 1.00 58.34 262 CYS A CA 1
ATOM 2148 C C . CYS A 1 262 ? 78.731 -21.940 -35.504 1.00 58.34 262 CYS A C 1
ATOM 2150 O O . CYS A 1 262 ? 78.326 -20.944 -34.909 1.00 58.34 262 CYS A O 1
ATOM 2152 N N . ILE A 1 263 ? 78.280 -23.172 -35.248 1.00 53.62 263 ILE A N 1
ATOM 2153 C CA . ILE A 1 263 ? 77.485 -23.533 -34.061 1.00 53.62 263 ILE A CA 1
ATOM 2154 C C . ILE A 1 263 ? 78.438 -23.974 -32.953 1.00 53.62 263 ILE A C 1
ATOM 2156 O O . ILE A 1 263 ? 79.335 -24.793 -33.263 1.00 53.62 263 ILE A O 1
#

Sequence (263 aa):
METDKKAVSAFYDRDYIAERLKGLETELSLECRITLNGEERWVRNVIIRGEIEDSEYAMIFLRDITEAKVESARHLQMAADNASMEQLIQSIVRLVDRFVVCDLENDRYESYNLNGQMIYKPLGFYHDFQMQVLERYKTLEAIDILIAPDNIRKKLKSENDIYKFEYCSLDEKTYKIASYIPLEWKNGKLEKVLLASMDVTQEKKAEIESRQALKEAYRSAENANRAKTEFLSNMSHVLLCLDWLYLIDAAEVDKKGRINLCI

Foldseek 3Di:
DVVQVVVVVQQPDPVNVVVVCVDPDQKDWDWGWDQDPNDIFIKIWMWGWDDDDPDIDIDIDIGTCRVVVVVVVVVVVVVVVVVVVVVVVVVVVVQFQWKKKAFLPVQKIAIDGPPPDPQDDRMDGVVVVQVSCVVFKDFPDGSCCCSRSVNLQVQDQDQPGKDKDKMATPVRQWIKMWIWGQDDDDPSGGGITMITIGTCNVVVVVVVVVVVVVVVVVVVVVVVVVVVVVVVVVVVVVVVVVVVVVQVVQWDQDPVGDTDRPD

Radius of gyration: 43.87 Å; chains: 1; bounding box: 121×43×114 Å